Protein AF-A0A4U5K1T0-F1 (afdb_monomer)

Secondary structure (DSSP, 8-state):
-HHHHHHHHHHHHHHHHHHTT-PPPHHHHHHHHHHHHHHHHHHHHHHHHHHHHTT--HHHHHHHHHHHHHHHHHHHHHHHHHHHHHHHHS-GGGGSSHHHHHHHHHHHHHHHHHHHHHHHHHTT--HHHHHHHHHHHHHHHHHHHHHHS--SSHHHHHHHHHHHHHHHHHHHHHHHHHHHHHHHHHHHHHHHHS--

Solvent-accessible surface area (backbone atoms only — not comparable to f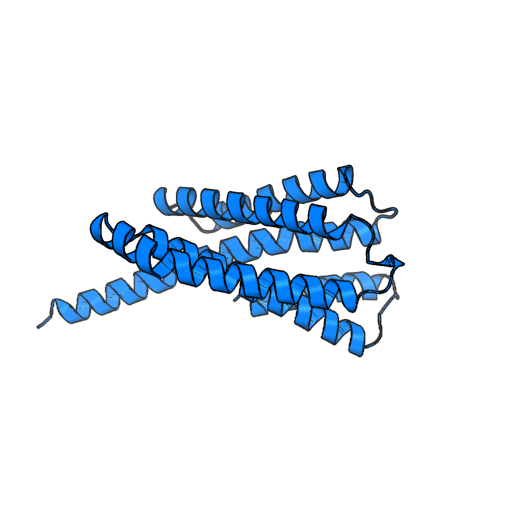ull-atom values): 10562 Å² total; per-residue (Å²): 102,38,52,59,47,16,52,50,55,40,53,54,48,50,50,56,29,49,79,67,74,58,71,74,59,70,70,57,52,52,51,52,35,51,49,43,18,52,50,38,36,52,53,42,48,51,53,49,52,54,62,60,64,74,72,56,56,76,73,48,49,55,53,44,48,69,56,40,51,58,51,51,51,52,51,52,51,52,50,53,51,54,50,52,54,51,57,75,71,42,57,78,84,74,65,51,82,58,63,62,55,52,51,49,52,51,51,51,51,53,51,52,48,51,55,50,51,53,54,37,58,75,64,68,53,56,72,68,58,34,33,48,50,16,34,53,50,15,48,54,51,41,51,51,45,45,70,77,55,68,64,86,56,69,64,66,44,48,54,47,46,51,55,39,22,51,49,43,18,44,40,33,44,48,50,54,51,51,54,56,52,51,52,54,52,50,52,54,54,51,60,62,61,75,76,114

Structure (mmCIF, N/CA/C/O backbone):
data_AF-A0A4U5K1T0-F1
#
_entry.id   AF-A0A4U5K1T0-F1
#
loop_
_atom_site.group_PDB
_atom_site.id
_atom_site.type_symbol
_atom_site.label_atom_id
_atom_site.label_alt_id
_atom_site.label_comp_id
_atom_site.label_asym_id
_atom_site.label_entity_id
_atom_site.label_seq_id
_atom_site.pdbx_PDB_ins_code
_atom_site.Cartn_x
_atom_site.Cartn_y
_atom_site.Cartn_z
_atom_site.occupancy
_atom_site.B_iso_or_equiv
_atom_site.auth_seq_id
_atom_site.auth_comp_id
_atom_site.auth_asym_id
_atom_site.auth_atom_id
_atom_site.pdbx_PDB_model_num
ATOM 1 N N . MET A 1 1 ? 0.229 -11.372 6.543 1.00 59.09 1 MET A N 1
ATOM 2 C CA . MET A 1 1 ? -0.736 -11.319 5.420 1.00 59.09 1 MET A CA 1
ATOM 3 C C . MET A 1 1 ? -0.256 -10.409 4.287 1.00 59.09 1 MET A C 1
ATOM 5 O O . MET A 1 1 ? -0.173 -10.905 3.176 1.00 59.09 1 MET A O 1
ATOM 9 N N . GLY A 1 2 ? 0.173 -9.159 4.536 1.00 58.81 2 GLY A N 1
ATOM 10 C CA . GLY A 1 2 ? 0.798 -8.320 3.487 1.00 58.81 2 GLY A CA 1
ATOM 11 C C . GLY A 1 2 ? 2.049 -8.941 2.836 1.00 58.81 2 GLY A C 1
ATOM 12 O O . GLY A 1 2 ? 2.232 -8.830 1.632 1.00 58.81 2 GLY A O 1
ATOM 13 N N . VAL A 1 3 ? 2.839 -9.699 3.611 1.00 64.62 3 VAL A N 1
ATOM 14 C CA . VAL A 1 3 ? 3.997 -10.464 3.104 1.00 64.62 3 VAL A CA 1
ATOM 15 C C . VAL A 1 3 ? 3.592 -11.528 2.079 1.00 64.62 3 VAL A C 1
ATOM 17 O O . VAL A 1 3 ? 4.193 -11.611 1.016 1.00 64.62 3 VAL A O 1
ATOM 20 N N . LEU A 1 4 ? 2.541 -12.306 2.366 1.00 67.88 4 LEU A N 1
ATOM 21 C CA . LEU A 1 4 ? 2.032 -13.334 1.449 1.00 67.88 4 LEU A CA 1
ATOM 22 C C . LEU A 1 4 ? 1.528 -12.721 0.144 1.00 67.88 4 LEU A C 1
ATOM 24 O O . LEU A 1 4 ? 1.703 -13.316 -0.912 1.00 67.88 4 LEU A O 1
ATOM 28 N N . LEU A 1 5 ? 0.937 -11.527 0.215 1.00 65.31 5 LEU A N 1
ATOM 29 C CA . LEU A 1 5 ? 0.473 -10.820 -0.968 1.00 65.31 5 LEU A CA 1
ATOM 30 C C . LEU A 1 5 ? 1.638 -10.390 -1.866 1.00 65.31 5 LEU A C 1
ATOM 32 O O . LEU A 1 5 ? 1.603 -10.646 -3.065 1.00 65.31 5 LEU A O 1
ATOM 36 N N . GLY A 1 6 ? 2.682 -9.794 -1.282 1.00 61.53 6 GLY A N 1
ATOM 37 C CA . GLY A 1 6 ? 3.877 -9.398 -2.029 1.00 61.53 6 GLY A CA 1
ATOM 38 C C . GLY A 1 6 ? 4.582 -10.590 -2.681 1.00 61.53 6 GLY A C 1
ATOM 39 O O . GLY A 1 6 ? 4.952 -10.512 -3.848 1.00 61.53 6 GLY A O 1
ATOM 40 N N . VAL A 1 7 ? 4.680 -11.721 -1.972 1.00 69.25 7 VAL A N 1
ATOM 41 C CA . VAL A 1 7 ? 5.224 -12.975 -2.524 1.00 69.25 7 VAL A CA 1
ATOM 42 C C . VAL A 1 7 ? 4.332 -13.532 -3.640 1.00 69.25 7 VAL A C 1
ATOM 44 O O . VAL A 1 7 ? 4.841 -13.958 -4.671 1.00 69.25 7 VAL A O 1
ATOM 47 N N . ALA A 1 8 ? 3.006 -13.504 -3.484 1.00 72.06 8 ALA A N 1
ATOM 48 C CA . ALA A 1 8 ? 2.080 -13.990 -4.507 1.00 72.06 8 ALA A CA 1
ATOM 49 C C . ALA A 1 8 ? 2.133 -13.152 -5.797 1.00 72.06 8 ALA A C 1
ATOM 51 O O . ALA A 1 8 ? 2.164 -13.717 -6.889 1.00 72.06 8 ALA A O 1
ATOM 52 N N . VAL A 1 9 ? 2.179 -11.819 -5.683 1.00 72.56 9 VAL A N 1
ATOM 53 C CA . VAL A 1 9 ? 2.323 -10.910 -6.835 1.00 72.56 9 VAL A CA 1
ATOM 54 C C . VAL A 1 9 ? 3.641 -11.176 -7.562 1.00 72.56 9 VAL A C 1
ATOM 56 O O . VAL A 1 9 ? 3.656 -11.253 -8.789 1.00 72.56 9 VAL A O 1
ATOM 59 N N . GLU A 1 10 ? 4.736 -11.358 -6.822 1.00 73.31 10 GLU A N 1
ATOM 60 C CA . GLU A 1 10 ? 6.033 -11.681 -7.413 1.00 73.31 10 GLU A CA 1
ATOM 61 C C . GLU A 1 10 ? 6.002 -13.008 -8.176 1.00 73.31 10 GLU A C 1
ATOM 63 O O . GLU A 1 10 ? 6.402 -13.059 -9.336 1.00 73.31 10 GLU A O 1
ATOM 68 N N . LEU A 1 11 ? 5.479 -14.074 -7.563 1.00 75.81 11 LEU A N 1
ATOM 69 C CA . LEU A 1 11 ? 5.396 -15.388 -8.203 1.00 75.81 11 LEU A CA 1
ATOM 70 C C . LEU A 1 11 ? 4.584 -15.343 -9.504 1.00 75.81 11 LEU A C 1
ATOM 72 O O . LEU A 1 11 ? 4.977 -15.965 -10.488 1.00 75.81 11 LEU A O 1
ATOM 76 N N . LEU A 1 12 ? 3.491 -14.576 -9.541 1.00 75.19 12 LEU A N 1
ATOM 77 C CA . LEU A 1 12 ? 2.690 -14.387 -10.755 1.00 75.19 12 LEU A CA 1
ATOM 78 C C . LEU A 1 12 ? 3.456 -13.627 -11.846 1.00 75.19 12 LEU A C 1
ATOM 80 O O . LEU A 1 12 ? 3.365 -13.982 -13.021 1.00 75.19 12 LEU A O 1
ATOM 84 N N . VAL A 1 13 ? 4.233 -12.611 -11.466 1.00 74.62 13 VAL A N 1
ATOM 85 C CA . VAL A 1 13 ? 5.089 -11.858 -12.392 1.00 74.62 13 VAL A CA 1
ATOM 86 C C . VAL A 1 13 ? 6.190 -12.749 -12.970 1.00 74.62 13 VAL A C 1
ATOM 88 O O . VAL A 1 13 ? 6.383 -12.770 -14.186 1.00 74.62 13 VAL A O 1
ATOM 91 N N . LEU A 1 14 ? 6.869 -13.533 -12.132 1.00 74.25 14 LEU A N 1
ATOM 92 C CA . LEU A 1 14 ? 7.912 -14.465 -12.567 1.00 74.25 14 LEU A CA 1
ATOM 93 C C . LEU A 1 14 ? 7.358 -15.577 -13.454 1.00 74.25 14 LEU A C 1
ATOM 95 O O . LEU A 1 14 ? 7.997 -15.936 -14.438 1.00 74.25 14 LEU A O 1
ATOM 99 N N . LEU A 1 15 ? 6.160 -16.083 -13.155 1.00 79.00 15 LEU A N 1
ATOM 100 C CA . LEU A 1 15 ? 5.471 -17.049 -14.007 1.00 79.00 15 LEU A CA 1
ATOM 101 C C . LEU A 1 15 ? 5.188 -16.448 -15.393 1.00 79.00 15 LEU A C 1
ATOM 103 O O . LEU A 1 15 ? 5.487 -17.073 -16.408 1.00 79.00 15 LEU A O 1
ATOM 107 N N . ALA A 1 16 ? 4.666 -15.218 -15.449 1.00 72.88 16 ALA A N 1
ATOM 108 C CA . ALA A 1 16 ? 4.384 -14.527 -16.707 1.00 72.88 16 ALA A CA 1
ATOM 109 C C . ALA A 1 16 ? 5.653 -14.277 -17.542 1.00 72.88 16 ALA A C 1
ATOM 111 O O . ALA A 1 16 ? 5.640 -14.465 -18.759 1.00 72.88 16 ALA A O 1
ATOM 112 N N . LEU A 1 17 ? 6.759 -13.897 -16.895 1.00 74.44 17 LEU A N 1
ATOM 113 C CA . LEU A 1 17 ? 8.059 -13.694 -17.545 1.00 74.44 17 LEU A CA 1
ATOM 114 C C . LEU A 1 17 ? 8.723 -15.015 -17.961 1.00 74.44 17 LEU A C 1
ATOM 116 O O . LEU A 1 17 ? 9.329 -15.089 -19.031 1.00 74.44 17 LEU A O 1
ATOM 120 N N . GLY A 1 18 ? 8.570 -16.064 -17.151 1.00 75.06 18 GLY A N 1
ATOM 121 C CA . GLY A 1 18 ? 9.050 -17.415 -17.429 1.00 75.06 18 GLY A CA 1
ATOM 122 C C . GLY A 1 18 ? 8.359 -18.039 -18.638 1.00 75.06 18 GLY A C 1
ATOM 123 O O . GLY A 1 18 ? 9.035 -18.557 -19.521 1.00 75.06 18 GLY A O 1
ATOM 124 N N . MET A 1 19 ? 7.033 -17.891 -18.750 1.00 75.12 19 MET A N 1
ATOM 125 C CA . MET A 1 19 ? 6.281 -18.302 -19.945 1.00 75.12 19 MET A CA 1
ATOM 126 C C . MET A 1 19 ? 6.715 -17.546 -21.211 1.00 75.12 19 MET A C 1
ATOM 128 O O . MET A 1 19 ? 6.574 -18.066 -22.313 1.00 75.12 19 MET A O 1
ATOM 132 N N . ALA A 1 20 ? 7.264 -16.338 -21.063 1.00 73.69 20 ALA A N 1
ATOM 133 C CA . ALA A 1 20 ? 7.790 -15.531 -22.162 1.00 73.69 20 ALA A CA 1
ATOM 134 C C . ALA A 1 20 ? 9.290 -15.764 -22.446 1.00 73.69 20 ALA A C 1
ATOM 136 O O . ALA A 1 20 ? 9.847 -15.096 -23.316 1.00 73.69 20 ALA A O 1
ATOM 137 N N . GLY A 1 21 ? 9.961 -16.661 -21.709 1.00 72.75 21 GLY A N 1
ATOM 138 C CA . GLY A 1 21 ? 11.396 -16.941 -21.857 1.00 72.75 21 GLY A CA 1
ATOM 139 C C . GLY A 1 21 ? 12.322 -15.790 -21.439 1.00 72.75 21 GLY A C 1
ATOM 140 O O . GLY A 1 21 ? 13.486 -15.769 -21.827 1.00 72.75 21 GLY A O 1
ATOM 141 N N . LYS A 1 22 ? 11.823 -14.815 -20.668 1.00 72.62 22 LYS A N 1
ATOM 142 C CA . LYS A 1 22 ? 12.532 -13.574 -20.303 1.00 72.62 22 LYS A CA 1
ATOM 143 C C . LYS A 1 22 ? 12.770 -13.486 -18.798 1.00 72.62 22 LYS A C 1
ATOM 145 O O . LYS A 1 22 ? 12.335 -12.536 -18.150 1.00 72.62 22 LYS A O 1
ATOM 150 N N . LEU A 1 23 ? 13.424 -14.496 -18.229 1.00 72.12 23 LEU A N 1
ATOM 151 C CA . LEU A 1 23 ? 13.727 -14.512 -16.798 1.00 72.12 23 LEU A CA 1
ATOM 152 C C . LEU A 1 23 ? 14.856 -13.518 -16.475 1.00 72.12 23 LEU A C 1
ATOM 154 O O . LEU A 1 23 ? 15.946 -13.637 -17.039 1.00 72.12 23 LEU A O 1
ATOM 158 N N . PRO A 1 24 ? 14.619 -12.543 -15.582 1.00 73.50 24 PRO A N 1
ATOM 159 C CA . PRO A 1 24 ? 15.662 -11.639 -15.127 1.00 73.50 24 PRO A CA 1
ATOM 160 C C . PRO A 1 24 ? 16.647 -12.354 -14.179 1.00 73.50 24 PRO A C 1
ATOM 162 O O . PRO A 1 24 ? 16.339 -13.422 -13.642 1.00 73.50 24 PRO A O 1
ATOM 165 N N . PRO A 1 25 ? 17.841 -11.781 -13.952 1.00 82.75 25 PRO A N 1
ATOM 166 C CA . PRO A 1 25 ? 18.815 -12.349 -13.029 1.00 82.75 25 PRO A CA 1
ATOM 167 C C . PRO A 1 25 ? 18.281 -12.406 -11.589 1.00 82.75 25 PRO A C 1
ATOM 169 O O . PRO A 1 25 ? 17.511 -11.548 -11.156 1.00 82.75 25 PRO A O 1
ATOM 172 N N . LEU A 1 26 ? 18.741 -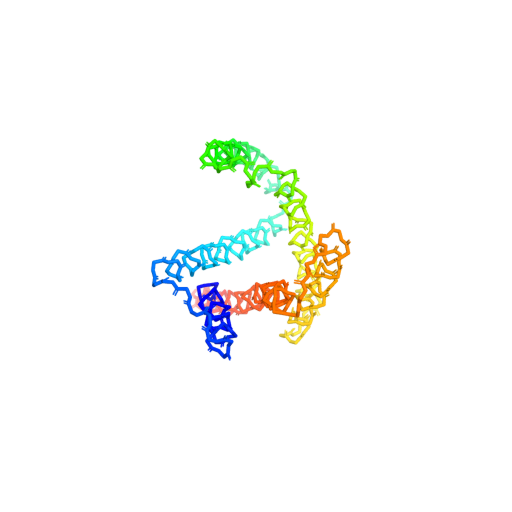13.401 -10.821 1.00 73.81 26 LEU A N 1
ATOM 173 C CA . LEU A 1 26 ? 18.250 -13.704 -9.468 1.00 73.81 26 LEU A CA 1
ATOM 174 C C . LEU A 1 26 ? 18.288 -12.499 -8.512 1.00 73.81 26 LEU A C 1
ATOM 176 O O . LEU A 1 26 ? 17.393 -12.337 -7.687 1.00 73.81 26 LEU A O 1
ATOM 180 N N . LEU A 1 27 ? 19.300 -11.637 -8.636 1.00 70.44 27 LEU A N 1
ATOM 181 C CA . LEU A 1 27 ? 19.424 -10.437 -7.806 1.00 70.44 27 LEU A CA 1
ATOM 182 C C . LEU A 1 27 ? 18.274 -9.447 -8.039 1.00 70.44 27 LEU A C 1
ATOM 184 O O . LEU A 1 27 ? 17.771 -8.850 -7.092 1.00 70.44 27 LEU A O 1
ATOM 188 N N . THR A 1 28 ? 17.847 -9.292 -9.293 1.00 73.44 28 THR A N 1
ATOM 189 C CA . THR A 1 28 ? 16.742 -8.407 -9.680 1.00 73.44 28 THR A CA 1
ATOM 190 C C . THR A 1 28 ? 15.414 -8.960 -9.181 1.00 73.44 28 THR A C 1
ATOM 192 O O . THR A 1 28 ? 14.607 -8.210 -8.651 1.00 73.44 28 THR A O 1
ATOM 195 N N . ILE A 1 29 ? 15.239 -10.284 -9.245 1.00 73.44 29 ILE A N 1
ATOM 196 C CA . ILE A 1 29 ? 14.076 -10.973 -8.671 1.00 73.44 29 ILE A CA 1
ATOM 197 C C . ILE A 1 29 ? 13.991 -10.705 -7.166 1.00 73.44 29 ILE A C 1
ATOM 199 O O . ILE A 1 29 ? 12.953 -10.290 -6.657 1.00 73.44 29 ILE A O 1
ATOM 203 N N . LEU A 1 30 ? 15.092 -10.901 -6.435 1.00 71.81 30 LEU A N 1
ATOM 204 C CA . LEU A 1 30 ? 15.127 -10.675 -4.988 1.00 71.81 30 LEU A CA 1
ATOM 205 C C . LEU A 1 30 ? 14.836 -9.214 -4.626 1.00 71.81 30 LEU A C 1
ATOM 207 O O . LEU A 1 30 ? 14.084 -8.964 -3.683 1.00 71.81 30 LEU A O 1
ATOM 211 N N . ALA A 1 31 ? 15.398 -8.264 -5.377 1.00 71.75 31 ALA A N 1
ATOM 212 C CA . ALA A 1 31 ? 15.163 -6.839 -5.172 1.00 71.75 31 ALA A CA 1
ATOM 213 C C . ALA A 1 31 ? 13.693 -6.456 -5.417 1.00 71.75 31 ALA A C 1
ATOM 215 O O . ALA A 1 31 ? 13.079 -5.826 -4.553 1.00 71.75 31 ALA A O 1
ATOM 216 N N . ASP A 1 32 ? 13.104 -6.905 -6.529 1.00 71.81 32 ASP A N 1
ATOM 217 C CA . ASP A 1 32 ? 11.700 -6.650 -6.873 1.00 71.81 32 ASP A CA 1
ATOM 218 C C . ASP A 1 32 ? 10.748 -7.289 -5.856 1.00 71.81 32 ASP A C 1
ATOM 220 O O . ASP A 1 32 ? 9.800 -6.647 -5.392 1.00 71.81 32 ASP A O 1
ATOM 224 N N . THR A 1 33 ? 11.039 -8.522 -5.431 1.00 71.88 33 THR A N 1
ATOM 225 C CA . THR A 1 33 ? 10.277 -9.216 -4.385 1.00 71.88 33 THR A CA 1
ATOM 226 C C . THR A 1 33 ? 10.314 -8.428 -3.081 1.00 71.88 33 THR A C 1
ATOM 228 O O . THR A 1 33 ? 9.274 -8.169 -2.473 1.00 71.88 33 THR A O 1
ATOM 231 N N . ALA A 1 34 ? 11.514 -8.040 -2.637 1.00 70.88 34 ALA A N 1
ATOM 232 C CA . ALA A 1 34 ? 11.705 -7.315 -1.389 1.00 70.88 34 ALA A CA 1
ATOM 233 C C . ALA A 1 34 ? 10.979 -5.968 -1.428 1.00 70.88 34 ALA A C 1
ATOM 235 O O . ALA A 1 34 ? 10.296 -5.609 -0.464 1.00 70.88 34 ALA A O 1
ATOM 236 N N . GLN A 1 35 ? 11.052 -5.260 -2.557 1.00 74.06 35 GLN A N 1
ATOM 237 C CA . GLN A 1 35 ? 10.338 -4.008 -2.765 1.00 74.06 35 GLN A CA 1
ATOM 238 C C . GLN A 1 35 ? 8.818 -4.211 -2.710 1.00 74.06 35 GLN A C 1
ATOM 240 O O . GLN A 1 35 ? 8.143 -3.509 -1.956 1.00 74.06 35 GLN A O 1
ATOM 245 N N . LYS A 1 36 ? 8.260 -5.179 -3.449 1.00 69.56 36 LYS A N 1
ATOM 246 C CA . LYS A 1 36 ? 6.806 -5.433 -3.494 1.00 69.56 36 LYS A CA 1
ATOM 247 C C . LYS A 1 36 ? 6.256 -5.892 -2.150 1.00 69.56 36 LYS A C 1
ATOM 249 O O . LYS A 1 36 ? 5.191 -5.435 -1.727 1.00 69.56 36 LYS A O 1
ATOM 254 N N . VAL A 1 37 ? 6.985 -6.760 -1.451 1.00 73.00 37 VAL A N 1
ATOM 255 C CA . VAL A 1 37 ? 6.635 -7.218 -0.101 1.00 73.00 37 VAL A CA 1
ATOM 256 C C . VAL A 1 37 ? 6.649 -6.055 0.882 1.00 73.00 37 VAL A C 1
ATOM 258 O O . VAL A 1 37 ? 5.667 -5.868 1.597 1.00 73.00 37 VAL A O 1
ATOM 261 N N . THR A 1 38 ? 7.717 -5.255 0.892 1.00 76.19 38 THR A N 1
ATOM 262 C CA . THR A 1 38 ? 7.852 -4.103 1.798 1.00 76.19 38 THR A CA 1
ATOM 263 C C . THR A 1 38 ? 6.781 -3.052 1.523 1.00 76.19 38 THR A C 1
ATOM 265 O O . THR A 1 38 ? 6.176 -2.515 2.446 1.00 76.19 38 THR A O 1
ATOM 268 N N . TRP A 1 39 ? 6.482 -2.793 0.252 1.00 77.69 39 TRP A N 1
ATOM 269 C CA . TRP A 1 39 ? 5.420 -1.873 -0.138 1.00 77.69 39 TRP A CA 1
ATOM 270 C C . TRP A 1 39 ? 4.047 -2.345 0.358 1.00 77.69 39 TRP A C 1
ATOM 272 O O . TRP A 1 39 ? 3.334 -1.601 1.035 1.00 77.69 39 TRP A O 1
ATOM 282 N N . SER A 1 40 ? 3.708 -3.611 0.098 1.00 73.69 40 SER A N 1
ATOM 283 C CA . SER A 1 40 ? 2.424 -4.197 0.500 1.00 73.69 40 SER A CA 1
ATOM 284 C C . SER A 1 40 ? 2.232 -4.183 2.012 1.00 73.69 40 SER A C 1
ATOM 286 O O . SER A 1 40 ? 1.151 -3.868 2.512 1.00 73.69 40 SER A O 1
ATOM 288 N N . THR A 1 41 ? 3.277 -4.515 2.771 1.00 73.31 41 THR A N 1
ATOM 289 C CA . THR A 1 41 ? 3.202 -4.531 4.233 1.00 73.31 41 THR A CA 1
ATOM 290 C C . THR A 1 41 ? 3.022 -3.133 4.804 1.00 73.31 41 THR A C 1
ATOM 292 O O . THR A 1 41 ? 2.144 -2.955 5.648 1.00 73.31 41 THR A O 1
ATOM 295 N N . LEU A 1 42 ? 3.783 -2.145 4.324 1.00 77.62 42 LEU A N 1
ATOM 296 C CA . LEU A 1 42 ? 3.685 -0.762 4.788 1.00 77.62 42 LEU A CA 1
ATOM 297 C C . LEU A 1 42 ? 2.310 -0.156 4.498 1.00 77.62 42 LEU A C 1
ATOM 299 O O . LEU A 1 42 ? 1.694 0.410 5.401 1.00 77.62 42 LEU A O 1
ATOM 303 N N . VAL A 1 43 ? 1.789 -0.319 3.278 1.00 77.69 43 VAL A N 1
ATOM 304 C CA . VAL A 1 43 ? 0.486 0.241 2.888 1.00 77.69 43 VAL A CA 1
ATOM 305 C C . VAL A 1 43 ? -0.648 -0.382 3.699 1.00 77.69 43 VAL A C 1
ATOM 307 O O . VAL A 1 43 ? -1.464 0.340 4.279 1.00 77.69 43 VAL A O 1
ATOM 310 N N . CYS A 1 44 ? -0.700 -1.716 3.795 1.00 79.25 44 CYS A N 1
ATOM 311 C CA . CYS A 1 44 ? -1.768 -2.355 4.556 1.00 79.25 44 CYS A CA 1
ATOM 312 C C . CYS A 1 44 ? -1.645 -2.056 6.071 1.00 79.25 44 CYS A C 1
ATOM 314 O O . CYS A 1 44 ? -2.667 -1.924 6.744 1.00 79.25 44 CYS A O 1
ATOM 316 N N . ALA A 1 45 ? -0.428 -1.909 6.617 1.00 76.81 45 ALA A N 1
ATOM 317 C CA . ALA A 1 45 ? -0.219 -1.519 8.016 1.00 76.81 45 ALA A CA 1
ATOM 318 C C . ALA A 1 45 ? -0.669 -0.076 8.291 1.00 76.81 45 ALA A C 1
ATOM 320 O O . ALA A 1 45 ? -1.365 0.168 9.276 1.00 76.81 45 ALA A O 1
ATOM 321 N N . ALA A 1 46 ? -0.336 0.865 7.404 1.00 77.25 46 ALA A N 1
ATOM 322 C CA . ALA A 1 46 ? -0.778 2.253 7.505 1.00 77.25 46 ALA A CA 1
ATOM 323 C C . ALA A 1 46 ? -2.311 2.362 7.460 1.00 77.25 46 ALA A C 1
ATOM 325 O O . ALA A 1 46 ? -2.906 3.047 8.292 1.00 77.25 46 ALA A O 1
ATOM 326 N N . LEU A 1 47 ? -2.968 1.631 6.550 1.00 74.38 47 LEU A N 1
ATOM 327 C CA . LEU A 1 47 ? -4.432 1.571 6.484 1.00 74.38 47 LEU A CA 1
ATOM 328 C C . LEU A 1 47 ? -5.053 0.963 7.746 1.00 74.38 47 LEU A C 1
ATOM 330 O O . LEU A 1 47 ? -6.067 1.467 8.228 1.00 74.38 47 LEU A O 1
ATOM 334 N N . ALA A 1 48 ? -4.454 -0.094 8.297 1.00 74.81 48 ALA A N 1
ATOM 335 C CA . ALA A 1 48 ? -4.922 -0.702 9.539 1.00 74.81 48 ALA A CA 1
ATOM 336 C C . ALA A 1 48 ? -4.818 0.278 10.718 1.00 74.81 48 ALA A C 1
ATOM 338 O O . ALA A 1 48 ? -5.787 0.453 11.456 1.00 74.81 48 ALA A O 1
ATOM 339 N N . ALA A 1 49 ? -3.677 0.959 10.857 1.00 73.38 49 ALA A N 1
ATOM 340 C CA . ALA A 1 49 ? -3.454 1.961 11.896 1.00 73.38 49 ALA A CA 1
ATOM 341 C C . ALA A 1 49 ? -4.409 3.159 11.759 1.00 73.38 49 ALA A C 1
ATOM 343 O O . ALA A 1 49 ? -4.978 3.623 12.745 1.00 73.38 49 ALA A O 1
ATOM 344 N N . ALA A 1 50 ? -4.664 3.631 10.537 1.00 71.62 50 ALA A N 1
ATOM 345 C CA . ALA A 1 50 ? -5.609 4.721 10.305 1.00 71.62 50 ALA A CA 1
ATOM 346 C C . ALA A 1 50 ? -7.035 4.366 10.770 1.00 71.62 50 ALA A C 1
ATOM 348 O O . ALA A 1 50 ? -7.741 5.210 11.316 1.00 71.62 50 ALA A O 1
ATOM 349 N N . GLN A 1 51 ? -7.468 3.112 10.609 1.00 68.00 51 GLN A N 1
ATOM 350 C CA . GLN A 1 51 ? -8.812 2.686 11.015 1.00 68.00 51 GLN A CA 1
ATOM 351 C C . GLN A 1 51 ? -9.002 2.584 12.533 1.00 68.00 51 GLN A C 1
ATOM 353 O O . GLN A 1 51 ? -10.131 2.736 13.008 1.00 68.00 51 GLN A O 1
ATOM 358 N N . THR A 1 52 ? -7.939 2.335 13.300 1.00 67.94 52 THR A N 1
ATOM 359 C CA . THR A 1 52 ? -8.016 2.302 14.769 1.00 67.94 52 THR A CA 1
ATOM 360 C C . T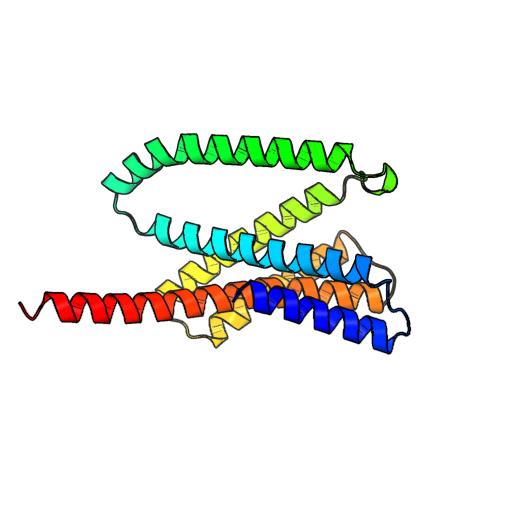HR A 1 52 ? -8.081 3.713 15.353 1.00 67.94 52 THR A C 1
ATOM 362 O O . THR A 1 52 ? -8.854 3.949 16.281 1.00 67.94 52 THR A O 1
ATOM 365 N N . LEU A 1 53 ? -7.369 4.671 14.748 1.00 65.75 53 LEU A N 1
ATOM 366 C CA . LEU A 1 53 ? -7.366 6.088 15.136 1.00 65.75 53 LEU A CA 1
ATOM 367 C C . LEU A 1 53 ? -8.732 6.777 14.977 1.00 65.75 53 LEU A C 1
ATOM 369 O O . LEU A 1 53 ? -9.048 7.687 15.731 1.00 65.75 53 LEU A O 1
ATOM 373 N N . VAL A 1 54 ? -9.586 6.345 14.046 1.00 62.53 54 VAL A N 1
ATOM 374 C CA . VAL A 1 54 ? -10.909 6.972 13.817 1.00 62.53 54 VAL A CA 1
ATOM 375 C C . VAL A 1 54 ? -11.955 6.560 14.874 1.00 62.53 54 VAL A C 1
ATOM 377 O O . VAL A 1 54 ? -13.067 7.083 14.888 1.00 62.53 54 VAL A O 1
ATOM 380 N N . ARG A 1 55 ? -11.632 5.630 15.785 1.00 60.00 55 ARG A N 1
ATOM 381 C CA . ARG A 1 55 ? -12.574 5.120 16.803 1.00 60.00 55 ARG A CA 1
ATOM 382 C C . ARG A 1 55 ? -12.554 5.875 18.142 1.00 60.00 55 ARG A C 1
ATOM 384 O O . ARG A 1 55 ? -13.339 5.524 19.019 1.00 60.00 55 ARG A O 1
ATOM 391 N N . VAL A 1 56 ? -11.698 6.884 18.327 1.00 58.66 56 VAL A N 1
ATOM 392 C CA . VAL A 1 56 ? -11.590 7.632 19.599 1.00 58.66 56 VAL A CA 1
ATOM 393 C C . VAL A 1 56 ? -12.615 8.773 19.690 1.00 58.66 56 VAL A C 1
ATOM 395 O O . VAL A 1 56 ? -12.818 9.513 18.732 1.00 58.66 56 VAL A O 1
ATOM 398 N N . GLN A 1 57 ? -13.263 8.914 20.853 1.00 58.44 57 GLN A N 1
ATOM 399 C CA . GLN A 1 57 ? -14.270 9.950 21.146 1.00 58.44 57 GLN A CA 1
ATOM 400 C C . GLN A 1 57 ? -13.666 11.371 21.222 1.00 58.44 57 GLN A C 1
ATOM 402 O O . GLN A 1 57 ? -12.450 11.541 21.221 1.00 58.44 57 GLN A O 1
ATOM 407 N N . ALA A 1 58 ? -14.513 12.404 21.324 1.00 54.53 58 ALA A N 1
ATOM 408 C CA . ALA A 1 58 ? -14.164 13.829 21.191 1.00 54.53 58 ALA A CA 1
ATOM 409 C C . ALA A 1 58 ? -12.983 14.333 22.059 1.00 54.53 58 ALA A C 1
ATOM 411 O O . ALA A 1 58 ? -12.170 15.113 21.568 1.00 54.53 58 ALA A O 1
ATOM 412 N N . LEU A 1 59 ? -12.819 13.860 23.303 1.00 54.59 59 LEU A N 1
ATOM 413 C CA . LEU A 1 59 ? -11.647 14.204 24.133 1.00 54.59 59 LEU A CA 1
ATOM 414 C C . LEU A 1 59 ? -10.354 13.541 23.612 1.00 54.59 59 LEU A C 1
ATOM 416 O O . LEU A 1 59 ? -9.270 14.120 23.658 1.00 54.59 59 LEU A O 1
ATOM 420 N N . GLY A 1 60 ? -10.488 12.341 23.044 1.00 59.72 60 GLY A N 1
ATOM 421 C CA . GLY A 1 60 ? -9.427 11.629 22.338 1.00 59.72 60 GLY A CA 1
ATOM 422 C C . GLY A 1 60 ? -9.064 12.269 20.998 1.00 59.72 60 GLY A C 1
ATOM 423 O O . GLY A 1 60 ? -7.910 12.182 20.606 1.00 59.72 60 GLY A O 1
ATOM 424 N N . MET A 1 61 ? -9.984 12.970 20.325 1.00 58.22 61 MET A N 1
ATOM 425 C CA . MET A 1 61 ? -9.688 13.728 19.097 1.00 58.22 61 MET A CA 1
ATOM 426 C C . MET A 1 61 ? -8.779 14.937 19.369 1.00 58.22 61 MET A C 1
ATOM 428 O O . MET A 1 61 ? -7.873 15.201 18.584 1.00 58.22 61 MET A O 1
ATOM 432 N N . ALA A 1 62 ? -8.963 15.636 20.497 1.00 65.12 62 ALA A N 1
ATOM 433 C CA . ALA A 1 62 ? -8.094 16.747 20.899 1.00 65.12 62 ALA A CA 1
ATOM 434 C C . ALA A 1 62 ? -6.685 16.265 21.297 1.00 65.12 62 ALA A C 1
ATOM 436 O O . ALA A 1 62 ? -5.687 16.815 20.830 1.00 65.12 62 ALA A O 1
ATOM 437 N N . ALA A 1 63 ? -6.589 15.187 22.085 1.00 67.69 63 ALA A N 1
ATOM 438 C CA . ALA A 1 63 ? -5.308 14.555 22.419 1.00 67.69 63 ALA A CA 1
ATOM 439 C C . ALA A 1 63 ? -4.618 13.942 21.183 1.00 67.69 63 ALA A C 1
ATOM 441 O O . ALA A 1 63 ? -3.403 14.063 21.022 1.00 67.69 63 ALA A O 1
ATOM 442 N N . ALA A 1 64 ? -5.390 13.347 20.266 1.00 66.31 64 ALA A N 1
ATOM 443 C CA . ALA A 1 64 ? -4.896 12.861 18.981 1.00 66.31 64 ALA A CA 1
ATOM 444 C C . ALA A 1 64 ? -4.443 14.004 18.067 1.00 66.31 64 ALA A C 1
ATOM 446 O O . ALA A 1 64 ? -3.507 13.813 17.306 1.00 66.31 64 ALA A O 1
ATOM 447 N N . GLY A 1 65 ? -5.041 15.194 18.150 1.00 69.31 65 GLY A N 1
ATOM 448 C CA . GLY A 1 65 ? -4.540 16.388 17.469 1.00 69.31 65 GLY A CA 1
ATOM 449 C C . GLY A 1 65 ? -3.204 16.861 18.048 1.00 69.31 65 GLY A C 1
ATOM 450 O O . GLY A 1 65 ? -2.257 17.090 17.298 1.00 69.31 65 GLY A O 1
ATOM 451 N N . LEU A 1 66 ? -3.101 16.932 19.380 1.00 78.69 66 LEU A N 1
ATOM 452 C CA . LEU A 1 66 ? -1.903 17.405 20.082 1.00 78.69 66 LEU A CA 1
ATOM 453 C C . LEU A 1 66 ? -0.686 16.489 19.867 1.00 78.69 66 LEU A C 1
ATOM 455 O O . LEU A 1 66 ? 0.420 16.979 19.659 1.00 78.69 66 LEU A O 1
ATOM 459 N N . LEU A 1 67 ? -0.888 15.168 19.884 1.00 74.38 67 LEU A N 1
ATOM 460 C CA . LEU A 1 67 ? 0.173 14.180 19.646 1.00 74.38 67 LEU A CA 1
ATOM 461 C C . LEU A 1 67 ? 0.314 13.808 18.165 1.00 74.38 67 LEU A C 1
ATOM 463 O O . LEU A 1 67 ? 1.410 13.523 17.689 1.00 74.38 67 LEU A O 1
ATOM 467 N N . GLY A 1 68 ? -0.777 13.832 17.407 1.00 69.31 68 GLY A N 1
ATOM 468 C CA . GLY A 1 68 ? -0.786 13.472 15.993 1.00 69.31 68 GLY A CA 1
ATOM 469 C C . GLY A 1 68 ? -0.136 14.526 15.111 1.00 69.31 68 GLY A C 1
ATOM 470 O O . GLY A 1 68 ? 0.560 14.155 14.174 1.00 69.31 68 GLY A O 1
ATOM 471 N N . ALA A 1 69 ? -0.277 15.818 15.422 1.00 71.94 69 ALA A N 1
ATOM 472 C CA . ALA A 1 69 ? 0.390 16.887 14.679 1.00 71.94 69 ALA A CA 1
ATOM 473 C C . ALA A 1 69 ? 1.931 16.741 14.638 1.00 71.94 69 ALA A C 1
ATOM 475 O O . ALA A 1 69 ? 2.490 16.744 13.536 1.00 71.94 69 ALA A O 1
ATOM 476 N N . PRO A 1 70 ? 2.652 16.555 15.765 1.00 72.81 70 PRO A N 1
ATOM 477 C CA . PRO A 1 70 ? 4.102 16.361 15.730 1.00 72.81 70 PRO A CA 1
ATOM 478 C C . PRO A 1 70 ? 4.511 15.033 15.079 1.00 72.81 70 PRO A C 1
ATOM 480 O O . PRO A 1 70 ? 5.488 15.006 14.331 1.00 72.81 70 PRO A O 1
ATOM 483 N N . ILE A 1 71 ? 3.754 13.949 15.287 1.00 73.00 71 ILE A N 1
ATOM 484 C CA . ILE A 1 71 ? 4.003 12.661 14.616 1.00 73.00 71 ILE A CA 1
ATOM 485 C C . ILE A 1 71 ? 3.851 12.811 13.096 1.00 73.00 71 ILE A C 1
ATOM 487 O O . ILE A 1 71 ? 4.725 12.386 12.343 1.00 73.00 71 ILE A O 1
ATOM 491 N N . ALA A 1 72 ? 2.785 13.468 12.636 1.00 71.62 72 ALA A N 1
ATOM 492 C CA . ALA A 1 72 ? 2.545 13.735 11.223 1.00 71.62 72 ALA A CA 1
ATOM 493 C C . ALA A 1 72 ? 3.659 14.595 10.613 1.00 71.62 72 ALA A C 1
ATOM 495 O O . ALA A 1 72 ? 4.121 14.305 9.512 1.00 71.62 72 ALA A O 1
ATOM 496 N N . LEU A 1 73 ? 4.148 15.607 11.336 1.00 78.00 73 LEU A N 1
ATOM 497 C CA . LEU A 1 73 ? 5.257 16.443 10.878 1.00 78.00 73 LEU A CA 1
ATOM 498 C C . LEU A 1 73 ? 6.574 15.657 10.761 1.00 78.00 73 LEU A C 1
ATOM 500 O O . LEU A 1 73 ? 7.314 15.839 9.793 1.00 78.00 73 LEU A O 1
ATOM 504 N N . LEU A 1 74 ? 6.873 14.778 11.723 1.00 79.06 74 LEU A N 1
ATOM 505 C CA . LEU A 1 74 ? 8.055 13.912 11.678 1.00 79.06 74 LEU A CA 1
ATOM 506 C C . LEU A 1 74 ? 7.988 12.932 10.505 1.00 79.06 74 LEU A C 1
ATOM 508 O O . LEU A 1 74 ? 8.971 12.789 9.778 1.00 79.06 74 LEU A O 1
ATOM 512 N N . LEU A 1 75 ? 6.823 12.318 10.284 1.00 73.00 75 LEU A N 1
ATOM 513 C CA . LEU A 1 75 ? 6.578 11.445 9.137 1.00 73.00 75 LEU A CA 1
ATOM 514 C C . LEU A 1 75 ? 6.699 12.208 7.813 1.00 73.00 75 LEU A C 1
ATOM 516 O O . LEU A 1 75 ? 7.351 11.734 6.891 1.00 73.00 75 LEU A O 1
ATOM 520 N N . ALA A 1 76 ? 6.148 13.419 7.716 1.00 72.38 76 ALA A N 1
ATOM 521 C CA . ALA A 1 76 ? 6.268 14.236 6.510 1.00 72.38 76 ALA A CA 1
ATOM 522 C C . ALA A 1 76 ? 7.734 14.574 6.193 1.00 72.38 76 ALA A C 1
ATOM 524 O O . ALA A 1 76 ? 8.163 14.499 5.043 1.00 72.38 76 ALA A O 1
ATOM 525 N N . ARG A 1 77 ? 8.536 14.904 7.213 1.00 77.31 77 ARG A N 1
ATOM 526 C CA . ARG A 1 77 ? 9.968 15.198 7.045 1.00 77.31 77 ARG A CA 1
ATOM 527 C C . ARG A 1 77 ? 10.785 13.964 6.673 1.00 77.31 77 ARG A C 1
ATOM 529 O O . ARG A 1 77 ? 11.670 14.074 5.827 1.00 77.31 77 ARG A O 1
ATOM 536 N N . SER A 1 78 ? 10.512 12.810 7.281 1.00 75.12 78 SER A N 1
ATOM 537 C CA . SER A 1 78 ? 11.215 11.570 6.941 1.00 75.12 78 SER A CA 1
ATOM 538 C C . SER A 1 78 ? 10.884 11.117 5.522 1.00 75.12 78 SER A C 1
ATOM 540 O O . SER A 1 78 ? 11.797 10.757 4.783 1.00 75.12 78 SER A O 1
ATOM 542 N N . VAL A 1 79 ? 9.617 11.233 5.111 1.00 74.44 79 VAL A N 1
ATOM 543 C CA . VAL A 1 79 ? 9.179 10.971 3.736 1.00 74.44 79 VAL A CA 1
ATOM 544 C C . VAL A 1 79 ? 9.863 11.928 2.767 1.00 74.44 79 VAL A C 1
ATOM 546 O O . VAL A 1 79 ? 10.486 11.459 1.823 1.00 74.44 79 VAL A O 1
ATOM 549 N N . HIS A 1 80 ? 9.852 13.242 3.017 1.00 72.88 80 HIS A N 1
ATOM 550 C CA . HIS A 1 80 ? 10.562 14.195 2.154 1.00 72.88 80 HIS A CA 1
ATOM 551 C C . HIS A 1 80 ? 12.057 13.877 2.034 1.00 72.88 80 HIS A C 1
ATOM 553 O O . HIS A 1 80 ? 12.603 13.916 0.935 1.00 72.88 80 HIS A O 1
ATOM 559 N N . LYS A 1 81 ? 12.723 13.513 3.137 1.00 76.19 81 LYS A N 1
ATOM 560 C CA . LYS A 1 81 ? 14.147 13.155 3.115 1.00 76.19 81 LYS A CA 1
ATOM 561 C C . LYS A 1 81 ? 14.406 11.868 2.329 1.00 76.19 81 LYS A C 1
ATOM 563 O O . LYS A 1 81 ? 15.349 11.824 1.548 1.00 76.19 81 LYS A O 1
ATOM 568 N N . ALA A 1 82 ? 13.584 10.841 2.531 1.00 73.12 82 ALA A N 1
ATOM 569 C CA . ALA A 1 82 ? 13.702 9.571 1.822 1.00 73.12 82 ALA A CA 1
ATOM 570 C C . ALA A 1 82 ? 13.452 9.742 0.320 1.00 73.12 82 ALA A C 1
ATOM 572 O O . ALA A 1 82 ? 14.186 9.187 -0.491 1.00 73.12 82 ALA A O 1
ATOM 573 N N . VAL A 1 83 ? 12.455 10.550 -0.044 1.00 72.44 83 VAL A N 1
ATOM 574 C CA . VAL A 1 83 ? 12.148 10.855 -1.440 1.00 72.44 83 VAL A CA 1
ATOM 575 C C . VAL A 1 83 ? 13.291 11.633 -2.085 1.00 72.44 83 VAL A C 1
ATOM 577 O O . VAL A 1 83 ? 13.781 11.203 -3.120 1.00 72.44 83 VAL A O 1
ATOM 580 N N . ASN A 1 84 ? 13.796 12.696 -1.456 1.00 75.00 84 ASN A N 1
ATOM 581 C CA . ASN A 1 84 ? 14.927 13.451 -2.005 1.00 75.00 84 ASN A CA 1
ATOM 582 C C . ASN A 1 84 ? 16.180 12.577 -2.167 1.00 75.00 84 ASN A C 1
ATOM 584 O O . ASN A 1 84 ? 16.802 12.602 -3.221 1.00 75.00 84 ASN A O 1
ATOM 588 N N . ALA A 1 85 ? 16.496 11.733 -1.179 1.00 76.50 85 ALA A N 1
ATOM 589 C CA . ALA A 1 85 ? 17.614 10.795 -1.280 1.00 76.50 85 ALA A CA 1
ATOM 590 C C . ALA A 1 85 ? 17.431 9.771 -2.416 1.00 76.50 85 ALA A C 1
ATOM 592 O O . ALA A 1 85 ? 18.399 9.395 -3.073 1.00 76.50 85 ALA A O 1
ATOM 593 N N . ALA A 1 86 ? 16.197 9.320 -2.660 1.00 68.19 86 ALA A N 1
ATOM 594 C CA . ALA A 1 86 ? 15.888 8.419 -3.765 1.00 68.19 86 ALA A CA 1
ATOM 595 C C . ALA A 1 86 ? 15.980 9.116 -5.131 1.00 68.19 86 ALA A C 1
ATOM 597 O O . ALA A 1 86 ? 16.445 8.497 -6.084 1.00 68.19 86 ALA A O 1
ATOM 598 N N . LEU A 1 87 ? 15.573 10.388 -5.232 1.00 67.19 87 LEU A N 1
ATOM 599 C CA . LEU A 1 87 ? 15.739 11.185 -6.452 1.00 67.19 87 LEU A CA 1
ATOM 600 C C . LEU A 1 87 ? 17.218 11.440 -6.767 1.00 67.19 87 LEU A C 1
ATOM 602 O O . LEU A 1 87 ? 17.618 11.257 -7.913 1.00 67.19 87 LEU A O 1
ATOM 606 N N . ASP A 1 88 ? 18.030 11.776 -5.762 1.00 72.75 88 ASP A N 1
ATOM 607 C CA . ASP A 1 88 ? 19.474 11.999 -5.934 1.00 72.75 88 ASP A CA 1
ATOM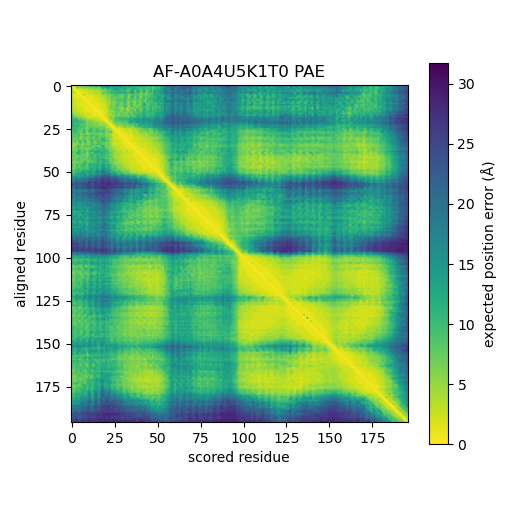 608 C C . ASP A 1 88 ? 20.215 10.725 -6.373 1.00 72.75 88 ASP A C 1
ATOM 610 O O . ASP A 1 88 ? 21.199 10.788 -7.109 1.00 72.75 88 ASP A O 1
ATOM 614 N N . ALA A 1 89 ? 19.738 9.552 -5.944 1.00 69.06 89 ALA A N 1
ATOM 615 C CA . ALA A 1 89 ? 20.300 8.258 -6.327 1.00 69.06 89 ALA A CA 1
ATOM 616 C C . ALA A 1 89 ? 19.769 7.725 -7.674 1.00 69.06 89 ALA A C 1
ATOM 618 O O . ALA A 1 89 ? 20.296 6.737 -8.194 1.00 69.06 89 ALA A O 1
ATOM 619 N N . ALA A 1 90 ? 18.720 8.331 -8.241 1.00 59.56 90 ALA A N 1
ATOM 620 C CA . ALA A 1 90 ? 18.079 7.838 -9.452 1.00 59.56 90 ALA A CA 1
ATOM 621 C C . ALA A 1 90 ? 18.807 8.327 -10.723 1.00 59.56 90 ALA A C 1
ATOM 623 O O . ALA A 1 90 ? 19.062 9.526 -10.878 1.00 59.56 90 ALA A O 1
ATOM 624 N N . PRO A 1 91 ? 19.097 7.441 -11.697 1.00 58.22 91 PRO A N 1
ATOM 625 C CA . PRO A 1 91 ? 19.680 7.854 -12.972 1.00 58.22 91 PRO A CA 1
ATOM 626 C C . PRO A 1 91 ? 18.758 8.853 -13.687 1.00 58.22 91 PRO A C 1
ATOM 628 O O . PRO A 1 91 ? 17.540 8.717 -13.621 1.00 58.22 91 PRO A O 1
ATOM 631 N N . ALA A 1 92 ? 19.316 9.839 -14.400 1.00 53.31 92 ALA A N 1
ATOM 632 C CA . ALA A 1 92 ? 18.567 10.956 -15.002 1.00 53.31 92 ALA A CA 1
ATOM 633 C C . ALA A 1 92 ? 17.366 10.531 -15.881 1.00 53.31 92 ALA A C 1
ATOM 635 O O . ALA A 1 92 ? 16.363 11.237 -15.947 1.00 53.31 92 ALA A O 1
ATOM 636 N N . ALA A 1 93 ? 17.418 9.344 -16.496 1.00 48.25 93 ALA A N 1
ATOM 637 C CA . ALA A 1 93 ? 16.305 8.768 -17.258 1.00 48.25 93 ALA A CA 1
ATOM 638 C C . ALA A 1 93 ? 15.090 8.361 -16.387 1.00 48.25 93 ALA A C 1
ATOM 640 O O . ALA A 1 93 ? 13.956 8.377 -16.861 1.00 48.25 93 ALA A O 1
ATOM 641 N N . ALA A 1 94 ? 15.308 8.032 -15.109 1.00 49.94 94 ALA A N 1
ATOM 642 C CA . ALA A 1 94 ? 14.271 7.691 -14.132 1.00 49.94 94 ALA A CA 1
ATOM 643 C C . ALA A 1 94 ? 13.649 8.926 -13.445 1.00 49.94 94 ALA A C 1
ATOM 645 O O . ALA A 1 94 ? 12.646 8.795 -12.747 1.00 49.94 94 ALA A O 1
ATOM 646 N N . GLN A 1 95 ? 14.217 10.121 -13.657 1.00 48.97 95 GLN A N 1
ATOM 647 C CA . GLN A 1 95 ? 13.795 11.388 -13.038 1.00 48.97 95 GLN A CA 1
ATOM 648 C C . GLN A 1 95 ? 12.765 12.178 -13.870 1.00 48.97 95 GLN A C 1
ATOM 650 O O . GLN A 1 95 ? 12.420 13.311 -13.533 1.00 48.97 95 GLN A O 1
ATOM 655 N N . THR A 1 96 ? 12.248 11.608 -14.963 1.00 50.09 96 THR A N 1
ATOM 656 C CA . THR A 1 96 ? 11.134 12.216 -15.713 1.00 50.09 96 THR A CA 1
ATOM 657 C C . THR A 1 96 ? 9.909 12.338 -14.802 1.00 50.09 96 THR A C 1
ATOM 659 O O . THR A 1 96 ? 9.708 11.463 -13.976 1.00 50.09 96 THR A O 1
ATOM 662 N N . ALA A 1 97 ? 9.099 13.401 -14.927 1.00 49.28 97 ALA A N 1
ATOM 663 C CA . ALA A 1 97 ? 8.003 13.843 -14.029 1.00 49.28 97 ALA A CA 1
ATOM 664 C C . ALA A 1 97 ? 6.896 12.810 -13.651 1.00 49.28 97 ALA A C 1
ATOM 666 O O . ALA A 1 97 ? 5.945 13.109 -12.928 1.00 49.28 97 ALA A O 1
ATOM 667 N N . THR A 1 98 ? 7.051 11.576 -14.101 1.00 64.88 98 THR A N 1
ATOM 668 C CA . THR A 1 98 ? 6.245 10.368 -13.937 1.00 64.88 98 THR A CA 1
ATOM 669 C C . THR A 1 98 ? 6.062 9.846 -12.488 1.00 64.88 98 THR A C 1
ATOM 671 O O . THR A 1 98 ? 4.953 9.406 -12.173 1.00 64.88 98 THR A O 1
ATOM 674 N N . PRO A 1 99 ? 7.047 9.880 -11.558 1.00 67.69 99 PRO A N 1
ATOM 675 C CA . PRO A 1 99 ? 6.919 9.207 -10.263 1.00 67.69 99 PRO A CA 1
ATOM 676 C C . PRO A 1 99 ? 6.008 9.955 -9.286 1.00 67.69 99 PRO A C 1
ATOM 678 O O . PRO A 1 99 ? 5.312 9.315 -8.503 1.00 67.69 99 PRO A O 1
ATOM 681 N N . TRP A 1 100 ? 5.937 11.287 -9.359 1.00 70.69 100 TRP A N 1
ATOM 682 C CA . TRP A 1 100 ? 5.038 12.080 -8.514 1.00 70.69 100 TRP A CA 1
ATOM 683 C C . TRP A 1 100 ? 3.572 11.908 -8.904 1.00 70.69 100 TRP A C 1
ATOM 685 O O . TRP A 1 100 ? 2.715 11.795 -8.031 1.00 70.69 100 TRP A O 1
ATOM 695 N N . VAL A 1 101 ? 3.286 11.825 -10.206 1.00 73.56 101 VAL A N 1
ATOM 696 C CA . VAL A 1 101 ? 1.936 11.544 -10.713 1.00 73.56 101 VAL A CA 1
ATOM 697 C C . VAL A 1 101 ? 1.502 10.141 -10.300 1.00 73.56 101 VAL A C 1
ATOM 699 O O . VAL A 1 101 ? 0.400 9.972 -9.783 1.00 73.56 101 VAL A O 1
ATOM 702 N N . LEU A 1 102 ? 2.383 9.146 -10.454 1.00 76.94 102 LEU A N 1
ATOM 703 C CA . LEU A 1 102 ? 2.109 7.776 -10.024 1.00 76.94 102 LEU A CA 1
ATOM 704 C C . LEU A 1 102 ? 1.894 7.692 -8.505 1.00 76.94 102 LEU A C 1
ATOM 706 O O . LEU A 1 102 ? 0.915 7.097 -8.060 1.00 76.94 102 LEU A O 1
ATOM 710 N N . ALA A 1 103 ? 2.763 8.322 -7.709 1.00 77.00 103 ALA A N 1
ATOM 711 C CA . ALA A 1 103 ? 2.650 8.349 -6.253 1.00 77.00 103 ALA A CA 1
ATOM 712 C C . ALA A 1 103 ? 1.378 9.069 -5.786 1.00 77.00 103 ALA A C 1
ATOM 714 O O . ALA A 1 103 ? 0.677 8.567 -4.909 1.00 77.00 103 ALA A O 1
ATOM 715 N N . GLY A 1 104 ? 1.046 10.210 -6.394 1.00 79.81 104 GLY A N 1
ATOM 716 C CA . GLY A 1 104 ? -0.175 10.956 -6.106 1.00 79.81 104 GLY A CA 1
ATOM 717 C C . GLY A 1 104 ? -1.421 10.141 -6.436 1.00 79.81 104 GLY A C 1
ATOM 718 O O . GLY A 1 104 ? -2.307 10.002 -5.595 1.00 79.81 104 GLY A O 1
ATOM 719 N N . LEU A 1 105 ? -1.459 9.527 -7.620 1.00 83.94 105 LEU A N 1
ATOM 720 C CA . LEU A 1 105 ? -2.582 8.701 -8.044 1.00 83.94 105 LEU A CA 1
ATOM 721 C C . LEU A 1 105 ? -2.752 7.476 -7.132 1.00 83.94 105 LEU A C 1
ATOM 723 O O . LEU A 1 105 ? -3.860 7.201 -6.679 1.00 83.94 105 LEU A O 1
ATOM 727 N N . LYS A 1 106 ? -1.655 6.801 -6.770 1.00 82.88 106 LYS A N 1
ATOM 728 C CA . LYS A 1 106 ? -1.668 5.722 -5.773 1.00 82.88 106 LYS A CA 1
ATOM 729 C C . LYS A 1 106 ? -2.139 6.199 -4.403 1.00 82.88 106 LYS A C 1
ATOM 731 O O . LYS A 1 106 ? -2.933 5.519 -3.759 1.00 82.88 106 LYS A O 1
ATOM 736 N N . GLY A 1 107 ? -1.709 7.378 -3.962 1.00 81.81 107 GLY A N 1
ATOM 737 C CA . GLY A 1 107 ? -2.188 7.986 -2.723 1.00 81.81 107 GLY A CA 1
ATOM 738 C C . GLY A 1 107 ? -3.709 8.163 -2.721 1.00 81.81 107 GLY A C 1
ATOM 739 O O . GLY A 1 107 ? -4.375 7.776 -1.760 1.00 81.81 107 GLY A O 1
ATOM 740 N N . VAL A 1 108 ? -4.269 8.673 -3.822 1.00 86.69 108 VAL A N 1
ATOM 741 C CA . VAL A 1 108 ? -5.722 8.819 -3.993 1.00 86.69 108 VAL A CA 1
ATOM 742 C C . VAL A 1 108 ? -6.419 7.455 -4.012 1.00 86.69 108 VAL A C 1
ATOM 744 O O . VAL A 1 108 ? -7.436 7.295 -3.337 1.00 86.69 108 VAL A O 1
ATOM 747 N N . GLU A 1 109 ? -5.864 6.458 -4.709 1.00 86.69 109 GLU A N 1
ATOM 748 C CA . GLU A 1 109 ? -6.387 5.085 -4.735 1.00 86.69 109 GLU A CA 1
ATOM 749 C C . GLU A 1 109 ? -6.550 4.523 -3.315 1.00 86.69 109 GLU A C 1
ATOM 751 O O . GLU A 1 109 ? -7.647 4.132 -2.915 1.00 86.69 109 GLU A O 1
ATOM 756 N N . TYR A 1 110 ? -5.485 4.534 -2.507 1.00 85.62 110 TYR A N 1
ATOM 757 C CA . TYR A 1 110 ? -5.535 3.977 -1.151 1.00 85.62 110 TYR A CA 1
ATOM 758 C C . TYR A 1 110 ? -6.390 4.805 -0.193 1.00 85.62 110 TYR A C 1
ATOM 760 O O . TYR A 1 110 ? -7.010 4.231 0.706 1.00 85.62 110 TYR A O 1
ATOM 768 N N . ALA A 1 111 ? -6.490 6.122 -0.388 1.00 84.38 111 ALA 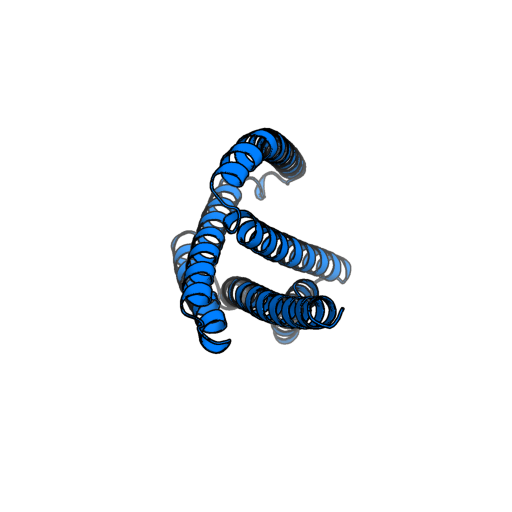A N 1
ATOM 769 C CA . ALA A 1 111 ? -7.401 6.960 0.386 1.00 84.38 111 ALA A CA 1
ATOM 770 C C . ALA A 1 111 ? -8.870 6.592 0.115 1.00 84.38 111 ALA A C 1
ATOM 772 O O . ALA A 1 111 ? -9.652 6.387 1.051 1.00 84.38 111 ALA A O 1
ATOM 773 N N . LEU A 1 112 ? -9.240 6.445 -1.162 1.00 89.25 112 LEU A N 1
ATOM 774 C CA . LEU A 1 112 ? -10.575 6.004 -1.571 1.00 89.25 112 LEU A CA 1
ATOM 775 C C . LEU A 1 112 ? -10.863 4.577 -1.097 1.00 89.25 112 LEU A C 1
ATOM 777 O O . LEU A 1 112 ? -11.959 4.314 -0.592 1.00 89.25 112 LEU A O 1
ATOM 781 N N . LEU A 1 113 ? -9.875 3.682 -1.182 1.00 87.62 113 LEU A N 1
ATOM 782 C CA . LEU A 1 113 ? -9.977 2.324 -0.660 1.00 87.62 113 LEU A CA 1
ATOM 783 C C . LEU A 1 113 ? -10.260 2.349 0.843 1.00 87.62 113 LEU A C 1
ATOM 785 O O . LEU A 1 113 ? -11.226 1.740 1.292 1.00 87.62 113 LEU A O 1
ATOM 789 N N . GLY A 1 114 ? -9.481 3.101 1.623 1.00 83.06 114 GLY A N 1
ATOM 790 C CA . GLY A 1 114 ? -9.678 3.246 3.065 1.00 83.06 114 GLY A CA 1
ATOM 791 C C . GLY A 1 114 ? -11.086 3.734 3.420 1.00 83.06 114 GLY A C 1
ATOM 792 O O . GLY A 1 114 ? -11.762 3.121 4.249 1.00 83.06 114 GLY A O 1
ATOM 793 N N . LEU A 1 115 ? -11.572 4.777 2.739 1.00 86.44 115 LEU A N 1
ATOM 794 C CA . LEU A 1 115 ? -12.938 5.295 2.897 1.00 86.44 115 LEU A CA 1
ATOM 795 C C . LEU A 1 115 ? -14.005 4.237 2.586 1.00 86.44 115 LEU A C 1
ATOM 797 O O . LEU A 1 115 ? -14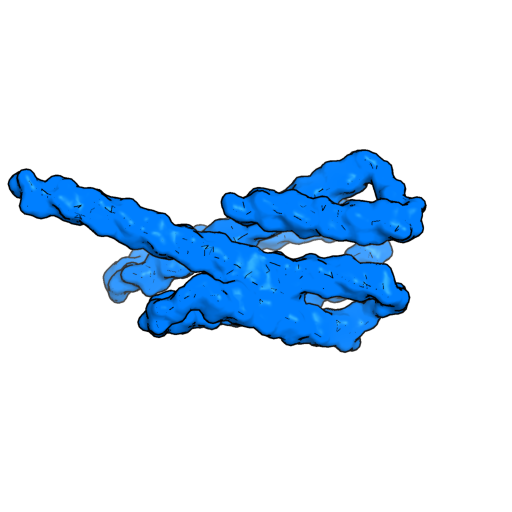.996 4.111 3.314 1.00 86.44 115 LEU A O 1
ATOM 801 N N . LEU A 1 116 ? -13.819 3.475 1.508 1.00 88.44 116 LEU A N 1
ATOM 802 C CA . LEU A 1 116 ? -14.748 2.431 1.092 1.00 88.44 116 LEU A CA 1
ATOM 803 C C . LEU A 1 116 ? -14.778 1.273 2.097 1.00 88.44 116 LEU A C 1
ATOM 805 O O . LEU A 1 116 ? -15.862 0.847 2.497 1.00 88.44 116 LEU A O 1
ATOM 809 N N . LEU A 1 117 ? -13.615 0.826 2.577 1.00 86.06 117 LEU A N 1
ATOM 810 C CA . LEU A 1 117 ? -13.508 -0.231 3.585 1.00 86.06 117 LEU A CA 1
ATOM 811 C C . LEU A 1 117 ? -14.160 0.184 4.911 1.00 86.06 117 LEU A C 1
ATOM 813 O O . LEU A 1 117 ? -14.895 -0.607 5.495 1.00 86.06 117 LEU A O 1
ATOM 817 N N . ILE A 1 118 ? -14.003 1.441 5.346 1.00 84.12 118 ILE A N 1
ATOM 818 C CA . ILE A 1 118 ? -14.701 1.962 6.535 1.00 84.12 118 ILE A CA 1
ATOM 819 C C . ILE A 1 118 ? -16.224 1.875 6.357 1.00 84.12 118 ILE A C 1
ATOM 821 O O . ILE A 1 118 ? -16.939 1.458 7.272 1.00 84.12 118 ILE A O 1
ATOM 825 N N . ARG A 1 119 ? -16.749 2.246 5.181 1.00 86.44 119 ARG A N 1
ATOM 826 C CA . ARG A 1 119 ? -18.192 2.156 4.897 1.00 86.44 119 ARG A CA 1
ATOM 827 C C . ARG A 1 119 ? -18.686 0.712 4.856 1.00 86.44 119 ARG A C 1
ATOM 829 O O . ARG A 1 119 ? -19.777 0.436 5.355 1.00 86.44 119 ARG A O 1
ATOM 836 N N . LEU A 1 120 ? -17.906 -0.199 4.279 1.00 87.19 120 LEU A N 1
ATOM 837 C CA . LEU A 1 120 ? -18.236 -1.623 4.227 1.00 87.19 120 LEU A CA 1
ATOM 838 C C . LEU A 1 120 ? -18.239 -2.257 5.618 1.00 87.19 120 LEU A C 1
ATOM 840 O O . LEU A 1 120 ? -19.174 -2.993 5.937 1.00 87.19 120 LEU A O 1
ATOM 844 N N . ALA A 1 121 ? -17.264 -1.908 6.459 1.00 82.56 121 ALA A N 1
ATOM 845 C CA . ALA A 1 121 ? -17.197 -2.348 7.845 1.00 82.56 121 ALA A CA 1
ATOM 846 C C . ALA A 1 121 ? -18.410 -1.861 8.655 1.00 82.56 121 ALA A C 1
ATOM 848 O O . ALA A 1 121 ? -19.054 -2.661 9.328 1.00 82.56 121 ALA A O 1
ATOM 849 N N . LYS A 1 122 ? -18.799 -0.580 8.525 1.00 81.81 122 LYS A N 1
ATOM 850 C CA . LYS A 1 122 ? -20.007 -0.029 9.180 1.00 81.81 122 LYS A CA 1
ATOM 851 C C . LYS A 1 122 ? -21.302 -0.727 8.752 1.00 81.81 122 LYS A C 1
ATOM 853 O O . LYS A 1 122 ? -22.242 -0.797 9.530 1.00 81.81 122 LYS A O 1
ATOM 858 N N . ARG A 1 123 ? -21.359 -1.229 7.515 1.00 84.69 123 ARG A N 1
ATOM 859 C CA . ARG A 1 123 ? -22.508 -1.967 6.962 1.00 84.69 123 ARG A CA 1
ATOM 860 C C . ARG A 1 123 ? -22.408 -3.486 7.162 1.00 84.69 123 ARG A C 1
ATOM 862 O O . ARG A 1 123 ? -23.178 -4.206 6.532 1.00 84.69 123 ARG A O 1
ATOM 869 N N . ALA A 1 124 ? -21.447 -3.963 7.961 1.00 82.00 124 ALA A N 1
ATOM 870 C CA . ALA A 1 124 ? -21.188 -5.381 8.228 1.00 82.00 124 ALA A CA 1
ATOM 871 C C . ALA A 1 124 ? -21.105 -6.252 6.955 1.00 82.00 124 ALA A C 1
ATOM 873 O O . ALA A 1 124 ? -21.542 -7.402 6.929 1.00 82.00 124 ALA A O 1
ATOM 874 N N . ARG A 1 125 ? -20.570 -5.700 5.858 1.00 87.38 125 ARG A N 1
ATOM 875 C CA . ARG A 1 125 ? -20.472 -6.425 4.586 1.00 87.38 125 ARG A CA 1
ATOM 876 C C . ARG A 1 125 ? -19.372 -7.488 4.662 1.00 87.38 125 ARG A C 1
ATOM 878 O O . ARG A 1 125 ? -18.306 -7.248 5.218 1.00 87.38 125 ARG A O 1
ATOM 885 N N . GLY A 1 126 ? -19.630 -8.658 4.083 1.00 86.12 126 GLY A N 1
ATOM 886 C CA . GLY A 1 126 ? -18.720 -9.805 4.144 1.00 86.12 126 GLY A CA 1
ATOM 887 C C . GLY A 1 126 ? -17.464 -9.685 3.271 1.00 86.12 126 GLY A C 1
ATOM 888 O O . GLY A 1 126 ? -17.237 -8.685 2.581 1.00 86.12 126 GLY A O 1
ATOM 889 N N . LEU A 1 127 ? -16.674 -10.762 3.277 1.00 86.56 127 LEU A N 1
ATOM 890 C CA . LEU A 1 127 ? -15.401 -10.909 2.559 1.00 86.56 127 LEU A CA 1
ATOM 891 C C . LEU A 1 127 ? -15.503 -10.529 1.073 1.00 86.56 127 LEU A C 1
ATOM 893 O O . LEU A 1 127 ? -14.689 -9.755 0.576 1.00 86.56 127 LEU A O 1
ATOM 897 N N . GLY A 1 128 ? -16.533 -11.027 0.378 1.00 85.56 128 GLY A N 1
ATOM 898 C CA . GLY A 1 128 ? -16.716 -10.790 -1.058 1.00 85.56 128 GLY A CA 1
ATOM 899 C C . GLY A 1 128 ? -16.879 -9.311 -1.415 1.00 85.56 128 GLY A C 1
ATOM 900 O O . GLY A 1 128 ? -16.344 -8.863 -2.422 1.00 85.56 128 GLY A O 1
ATOM 901 N N . ALA A 1 129 ? -17.532 -8.521 -0.557 1.00 88.31 129 ALA A N 1
ATOM 902 C CA . ALA A 1 129 ? -17.694 -7.087 -0.787 1.00 88.31 129 ALA A CA 1
ATOM 903 C C . ALA A 1 129 ? -16.377 -6.314 -0.609 1.00 88.31 129 ALA A C 1
ATOM 905 O O . ALA A 1 129 ? -16.137 -5.349 -1.327 1.00 88.31 129 ALA A O 1
ATOM 906 N N . HIS A 1 130 ? -15.516 -6.747 0.319 1.00 84.81 130 HIS A N 1
ATOM 907 C CA . HIS A 1 130 ? -14.189 -6.159 0.518 1.00 84.81 130 HIS A CA 1
ATOM 908 C C . HIS A 1 130 ? -13.255 -6.505 -0.648 1.00 84.81 130 HIS A C 1
ATOM 910 O O . HIS A 1 130 ? -12.568 -5.625 -1.164 1.00 84.81 130 HIS A O 1
ATOM 916 N N . ALA A 1 131 ? -13.292 -7.756 -1.119 1.00 87.12 131 ALA A N 1
ATOM 917 C CA . ALA A 1 131 ? -12.533 -8.182 -2.293 1.00 87.12 131 ALA A CA 1
ATOM 918 C C . ALA A 1 131 ? -12.975 -7.423 -3.556 1.00 87.12 131 ALA A C 1
ATOM 920 O O . ALA A 1 131 ? -12.138 -6.871 -4.264 1.00 87.12 131 ALA A O 1
ATOM 921 N N . ALA A 1 132 ? -14.289 -7.331 -3.796 1.00 89.62 132 ALA A N 1
ATOM 922 C CA . ALA A 1 132 ? -14.854 -6.615 -4.938 1.00 89.62 132 ALA A CA 1
ATOM 923 C C . ALA A 1 132 ? -14.552 -5.110 -4.895 1.00 89.62 132 ALA A C 1
ATOM 925 O O . ALA A 1 132 ? -14.265 -4.516 -5.928 1.00 89.62 132 ALA A O 1
ATOM 926 N N . ALA A 1 133 ? -14.569 -4.497 -3.709 1.00 90.25 133 ALA A N 1
ATOM 927 C CA . ALA A 1 133 ? -14.185 -3.101 -3.532 1.00 90.25 133 ALA A CA 1
ATOM 928 C C . ALA A 1 133 ? -12.721 -2.846 -3.910 1.00 90.25 133 ALA A C 1
ATOM 930 O O . ALA A 1 133 ? -12.443 -1.909 -4.655 1.00 90.25 133 ALA A O 1
ATOM 931 N N . GLY A 1 134 ? -11.799 -3.686 -3.431 1.00 87.50 134 GLY A N 1
ATOM 932 C CA . GLY A 1 134 ? -10.386 -3.566 -3.785 1.00 87.50 134 GLY A CA 1
ATOM 933 C C . GLY A 1 134 ? -10.126 -3.838 -5.268 1.00 87.50 134 GLY A C 1
ATOM 934 O O . GLY A 1 134 ? -9.422 -3.064 -5.908 1.00 87.50 134 GLY A O 1
ATOM 935 N N . ALA A 1 135 ? -10.749 -4.872 -5.841 1.00 88.19 135 ALA A N 1
ATOM 936 C CA . ALA A 1 135 ? -10.604 -5.200 -7.259 1.00 88.19 135 ALA A CA 1
ATOM 937 C C . ALA A 1 135 ? -11.210 -4.127 -8.179 1.00 88.19 135 ALA A C 1
ATOM 939 O O . ALA A 1 135 ? -10.581 -3.720 -9.150 1.00 88.19 135 ALA A O 1
ATOM 940 N N . GLY A 1 136 ? -12.413 -3.638 -7.865 1.00 90.94 136 GLY A N 1
ATOM 941 C CA . GLY A 1 136 ? -13.089 -2.607 -8.652 1.00 90.94 136 GLY A CA 1
ATOM 942 C C . GLY A 1 136 ? -12.329 -1.283 -8.652 1.00 90.94 136 GLY A C 1
ATOM 943 O O . GLY A 1 136 ? -12.214 -0.642 -9.695 1.00 90.94 136 GLY A O 1
ATOM 944 N N . LEU A 1 137 ? -11.758 -0.899 -7.507 1.00 91.38 137 LEU A N 1
ATOM 945 C CA . LEU A 1 137 ? -10.940 0.306 -7.425 1.00 91.38 137 LEU A CA 1
ATOM 946 C C . LEU A 1 137 ? -9.612 0.139 -8.175 1.00 91.38 137 LEU A C 1
ATOM 948 O O . LEU A 1 137 ? -9.263 1.015 -8.962 1.00 91.38 137 LEU A O 1
ATOM 952 N N . GLY A 1 138 ? -8.941 -1.006 -8.019 1.00 87.06 138 GLY A N 1
ATOM 953 C CA . GLY A 1 138 ? -7.722 -1.320 -8.767 1.00 87.06 138 GLY A CA 1
ATOM 954 C C . GLY A 1 138 ? -7.935 -1.327 -10.282 1.00 87.06 138 GLY A C 1
ATOM 955 O O . GLY A 1 138 ? -7.123 -0.785 -11.023 1.00 87.06 138 GLY A O 1
ATOM 956 N N . LEU A 1 139 ? -9.069 -1.849 -10.763 1.00 91.06 139 LEU A N 1
ATOM 957 C CA . LEU A 1 139 ? -9.433 -1.801 -12.185 1.00 91.06 139 LEU A CA 1
ATOM 958 C C . LEU A 1 139 ? -9.657 -0.368 -12.685 1.00 91.06 139 LEU A C 1
ATOM 960 O O . LEU A 1 139 ? -9.188 -0.015 -13.767 1.00 91.06 139 LEU A O 1
ATOM 964 N N . ALA A 1 140 ? -10.348 0.467 -11.905 1.00 90.81 140 ALA A N 1
ATOM 965 C CA . ALA A 1 140 ? -10.574 1.864 -12.268 1.00 90.81 140 ALA A CA 1
ATOM 966 C C . ALA A 1 140 ? -9.248 2.636 -12.371 1.00 90.81 140 ALA A C 1
ATOM 968 O O . ALA A 1 140 ? -9.006 3.335 -13.355 1.00 90.81 140 ALA A O 1
ATOM 969 N N . PHE A 1 141 ? -8.362 2.462 -11.389 1.00 88.62 141 PHE A N 1
ATOM 970 C CA . PHE A 1 141 ? -7.059 3.123 -11.354 1.00 88.62 141 PHE A CA 1
ATOM 971 C C . PHE A 1 141 ? -6.085 2.577 -12.402 1.00 88.62 141 PHE A C 1
ATOM 973 O O . PHE A 1 141 ? -5.363 3.359 -13.020 1.00 88.62 141 PHE A O 1
ATOM 980 N N . PHE A 1 142 ? -6.135 1.277 -12.702 1.00 86.50 142 PHE A N 1
ATOM 981 C CA . PHE A 1 142 ? -5.433 0.693 -13.843 1.00 86.50 142 PHE A CA 1
ATOM 982 C C . PHE A 1 142 ? -5.859 1.340 -15.169 1.00 86.50 142 PHE A C 1
ATOM 984 O O . PHE A 1 142 ? -5.003 1.668 -15.996 1.00 86.50 142 PHE A O 1
ATOM 991 N N . GLY A 1 143 ? -7.161 1.572 -15.365 1.00 85.81 143 GLY A N 1
ATOM 992 C CA . GLY A 1 143 ? -7.685 2.271 -16.541 1.00 85.81 143 GLY A CA 1
ATOM 993 C C . GLY A 1 143 ? -7.140 3.696 -16.657 1.00 85.81 143 GLY A C 1
ATOM 994 O O . GLY A 1 143 ? -6.627 4.080 -17.708 1.00 85.81 143 GLY A O 1
ATOM 995 N N . VAL A 1 144 ? -7.162 4.452 -15.555 1.00 86.81 144 VAL A N 1
ATOM 996 C CA . VAL A 1 144 ? -6.612 5.819 -15.497 1.00 86.81 144 VAL A CA 1
ATOM 997 C C . VAL A 1 144 ? -5.110 5.834 -15.792 1.00 86.81 144 VAL A C 1
ATOM 999 O O . VAL A 1 144 ? -4.651 6.659 -16.578 1.00 86.81 144 VAL A O 1
ATOM 1002 N N . LEU A 1 145 ? -4.341 4.903 -15.221 1.00 83.25 145 LEU A N 1
ATOM 1003 C CA . LEU A 1 145 ? -2.904 4.781 -15.482 1.00 83.25 145 LEU A CA 1
ATOM 1004 C C . LEU A 1 145 ? -2.598 4.398 -16.924 1.00 83.25 145 LEU A C 1
ATOM 1006 O O . LEU A 1 145 ? -1.635 4.895 -17.495 1.00 83.25 145 LEU A O 1
ATOM 1010 N N . THR A 1 146 ? -3.398 3.517 -17.516 1.00 84.38 146 THR A N 1
ATOM 1011 C CA . THR A 1 146 ? -3.228 3.119 -18.918 1.00 84.38 146 THR A CA 1
ATOM 1012 C C . THR A 1 146 ? -3.532 4.281 -19.859 1.00 84.38 146 THR A C 1
ATOM 1014 O O . THR A 1 146 ? -2.857 4.428 -20.871 1.00 84.38 146 THR A O 1
ATOM 1017 N N . TRP A 1 147 ? -4.489 5.141 -19.504 1.00 84.81 147 TRP A N 1
ATOM 1018 C CA . TRP A 1 147 ? -4.807 6.345 -20.269 1.00 84.81 147 TRP A CA 1
ATOM 1019 C C . TRP A 1 147 ? -3.745 7.450 -20.122 1.00 84.81 147 TRP A C 1
ATOM 1021 O O . TRP A 1 147 ? -3.331 8.032 -21.119 1.00 84.81 147 TRP A O 1
ATOM 1031 N N . LEU A 1 148 ? -3.270 7.719 -18.899 1.00 82.38 148 LEU A N 1
ATOM 1032 C CA . LEU A 1 148 ? -2.260 8.754 -18.622 1.00 82.38 148 LEU A CA 1
ATOM 1033 C C . LEU A 1 148 ? -0.843 8.350 -19.042 1.00 82.38 148 LEU A C 1
ATOM 1035 O O . LEU A 1 148 ? -0.029 9.202 -19.388 1.00 82.38 148 LEU A O 1
ATOM 1039 N N . MET A 1 149 ? -0.524 7.063 -18.931 1.00 80.94 149 MET A N 1
ATOM 1040 C CA . MET A 1 149 ? 0.813 6.508 -19.137 1.00 80.94 149 MET A CA 1
ATOM 1041 C C . MET A 1 149 ? 0.711 5.216 -19.951 1.00 80.94 149 MET A C 1
ATOM 1043 O O . MET A 1 149 ? 0.948 4.131 -19.401 1.00 80.94 149 MET A O 1
ATOM 1047 N N . PRO A 1 150 ? 0.324 5.292 -21.234 1.00 78.06 150 PRO A N 1
ATOM 1048 C CA . PRO A 1 150 ? 0.185 4.109 -22.069 1.00 78.06 150 PRO A CA 1
ATOM 1049 C C . PRO A 1 150 ? 1.506 3.333 -22.127 1.00 78.06 150 PRO A C 1
ATOM 1051 O O . PRO A 1 150 ? 2.588 3.909 -22.220 1.00 78.06 150 PRO A O 1
ATOM 1054 N N . LEU A 1 151 ? 1.406 2.009 -22.014 1.00 78.12 151 LEU A N 1
ATOM 1055 C CA . LEU A 1 151 ? 2.520 1.090 -22.230 1.00 78.12 151 LEU A CA 1
ATOM 1056 C C . LEU A 1 151 ? 2.289 0.361 -23.542 1.00 78.12 151 LEU A C 1
ATOM 1058 O O . LEU A 1 151 ? 1.211 -0.200 -23.741 1.00 78.12 151 LEU A O 1
ATOM 1062 N N . ASP A 1 152 ? 3.310 0.303 -24.386 1.00 77.75 152 ASP A N 1
ATOM 1063 C CA . ASP A 1 152 ? 3.242 -0.463 -25.621 1.00 77.75 152 ASP A CA 1
ATOM 1064 C C . ASP A 1 152 ? 3.449 -1.957 -25.348 1.00 77.75 152 ASP A C 1
ATOM 1066 O O . ASP A 1 152 ? 4.396 -2.376 -24.678 1.0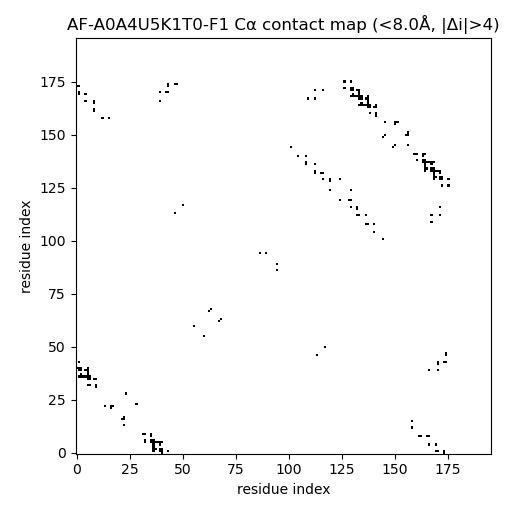0 77.75 152 ASP A O 1
ATOM 1070 N N . GLY A 1 153 ? 2.550 -2.775 -25.895 1.00 77.50 153 GLY A N 1
ATOM 1071 C CA . GLY A 1 153 ? 2.616 -4.233 -25.825 1.00 77.50 153 GLY A CA 1
ATOM 1072 C C . GLY A 1 153 ? 1.798 -4.870 -24.695 1.00 77.50 153 GLY A C 1
ATOM 1073 O O . GLY A 1 153 ? 1.600 -4.320 -23.615 1.00 77.50 153 GLY A O 1
ATOM 1074 N N . VAL A 1 154 ? 1.343 -6.100 -24.951 1.00 73.06 154 VAL A N 1
ATOM 1075 C CA . VAL A 1 154 ? 0.437 -6.856 -24.066 1.00 73.06 154 VAL A CA 1
ATOM 1076 C C . VAL A 1 154 ? 1.120 -7.287 -22.763 1.00 73.06 154 VAL A C 1
ATOM 1078 O O . VAL A 1 154 ? 0.503 -7.264 -21.702 1.00 73.06 154 VAL A O 1
ATOM 1081 N N . GLN A 1 155 ? 2.405 -7.653 -22.812 1.00 68.75 155 GLN A N 1
ATOM 1082 C CA . GLN A 1 155 ? 3.152 -8.110 -21.633 1.00 68.75 155 GLN A CA 1
ATOM 1083 C C . GLN A 1 155 ? 3.256 -7.043 -20.526 1.00 68.75 155 GLN A C 1
ATOM 1085 O O . GLN A 1 155 ? 2.816 -7.312 -19.409 1.00 68.75 155 GLN A O 1
ATOM 1090 N N . PRO A 1 156 ? 3.806 -5.840 -20.783 1.00 73.50 156 PRO A N 1
ATOM 1091 C CA . PRO A 1 156 ? 3.961 -4.832 -19.735 1.00 73.50 156 PRO A CA 1
ATOM 1092 C C . PRO A 1 156 ? 2.605 -4.316 -19.225 1.00 73.50 156 PRO A C 1
ATOM 1094 O O . PRO A 1 156 ? 2.479 -4.006 -18.039 1.00 73.50 156 PRO A O 1
ATOM 1097 N N . GLN A 1 157 ? 1.567 -4.314 -20.071 1.00 76.81 157 GLN A N 1
ATOM 1098 C CA . GLN A 1 157 ? 0.193 -4.028 -19.650 1.00 76.81 157 GLN A CA 1
ATOM 1099 C C . GLN A 1 157 ? -0.371 -5.103 -18.712 1.00 76.81 157 GLN A C 1
ATOM 1101 O O . GLN A 1 157 ? -0.976 -4.758 -17.700 1.00 76.81 157 GLN A O 1
ATOM 1106 N N . LEU A 1 158 ? -0.144 -6.389 -18.998 1.00 77.69 158 LEU A N 1
ATOM 1107 C CA . LEU A 1 158 ? -0.605 -7.491 -18.152 1.00 77.69 158 LEU A CA 1
ATOM 1108 C C . LEU A 1 158 ? 0.078 -7.479 -16.780 1.00 77.69 158 LEU A C 1
ATOM 1110 O O . LEU A 1 158 ? -0.597 -7.612 -15.761 1.00 77.69 158 LEU A O 1
ATOM 1114 N N . LEU A 1 159 ? 1.400 -7.272 -16.734 1.00 74.38 159 LEU A N 1
ATOM 1115 C CA . LEU A 1 159 ? 2.121 -7.152 -15.463 1.00 74.38 159 LEU A CA 1
ATOM 1116 C C . LEU A 1 159 ? 1.612 -5.962 -14.642 1.00 74.38 159 LEU A C 1
ATOM 1118 O O . LEU A 1 159 ? 1.402 -6.093 -13.434 1.00 74.38 159 LEU A O 1
ATOM 1122 N N . ARG A 1 160 ? 1.365 -4.819 -15.295 1.00 81.31 160 ARG A N 1
ATOM 1123 C CA . ARG A 1 160 ? 0.755 -3.661 -14.639 1.00 81.31 160 ARG A CA 1
ATOM 1124 C C . ARG A 1 160 ? -0.642 -4.009 -14.121 1.00 81.31 160 ARG A C 1
ATOM 1126 O O . ARG A 1 160 ? -0.913 -3.752 -12.958 1.00 81.31 160 ARG A O 1
ATOM 1133 N N . ALA A 1 161 ? -1.499 -4.640 -14.920 1.00 79.50 161 ALA A N 1
ATOM 1134 C CA . ALA A 1 161 ? -2.855 -5.008 -14.511 1.00 79.50 161 ALA A CA 1
ATOM 1135 C C . ALA A 1 161 ? -2.865 -5.915 -13.272 1.00 79.50 161 ALA A C 1
ATOM 1137 O O . ALA A 1 161 ? -3.613 -5.664 -12.328 1.00 79.50 161 ALA A O 1
ATOM 1138 N N . ILE A 1 162 ? -1.993 -6.929 -13.238 1.00 79.12 162 ILE A N 1
ATOM 1139 C CA . ILE A 1 162 ? -1.853 -7.821 -12.080 1.00 79.12 162 ILE A CA 1
ATOM 1140 C C . ILE A 1 162 ? -1.485 -7.010 -10.836 1.00 79.12 162 ILE A C 1
ATOM 1142 O O . ILE A 1 162 ? -2.133 -7.146 -9.801 1.00 79.12 162 ILE A O 1
ATOM 1146 N N . ASN A 1 163 ? -0.481 -6.139 -10.936 1.00 79.12 163 ASN A N 1
ATOM 1147 C CA . ASN A 1 163 ? -0.011 -5.353 -9.800 1.00 79.12 163 ASN A CA 1
ATOM 1148 C C . ASN A 1 163 ? -1.059 -4.340 -9.308 1.00 79.12 163 ASN A C 1
ATOM 1150 O O . ASN A 1 163 ? -1.265 -4.180 -8.107 1.00 79.12 163 ASN A O 1
ATOM 1154 N N . GLU A 1 164 ? -1.747 -3.682 -10.237 1.00 83.25 164 GLU A N 1
ATOM 1155 C CA . GLU A 1 164 ? -2.721 -2.632 -9.945 1.00 83.25 164 GLU A CA 1
ATOM 1156 C C . GLU A 1 164 ? -4.034 -3.177 -9.374 1.00 83.25 164 GLU A C 1
ATOM 1158 O O . GLU A 1 164 ? -4.653 -2.513 -8.554 1.00 83.25 164 GLU A O 1
ATOM 1163 N N . VAL A 1 165 ? -4.446 -4.397 -9.730 1.00 82.75 165 VAL A N 1
ATOM 1164 C CA . VAL A 1 165 ? -5.700 -4.996 -9.235 1.00 82.75 165 VAL A CA 1
ATOM 1165 C C . VAL A 1 165 ? -5.473 -5.854 -7.991 1.00 82.75 165 VAL A C 1
ATOM 1167 O O . VAL A 1 165 ? -6.235 -5.774 -7.022 1.00 82.75 165 VAL A O 1
ATOM 1170 N N . LEU A 1 166 ? -4.420 -6.676 -7.987 1.00 80.44 166 LEU A N 1
ATOM 1171 C CA . LEU A 1 166 ? -4.198 -7.657 -6.924 1.00 80.44 166 LEU A CA 1
ATOM 1172 C C . LEU A 1 166 ? -3.773 -6.991 -5.612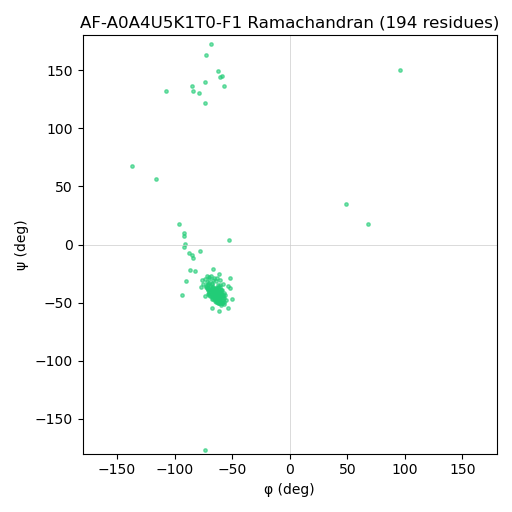 1.00 80.44 166 LEU A C 1
ATOM 1174 O O . LEU A 1 166 ? -4.135 -7.461 -4.533 1.00 80.44 166 LEU A O 1
ATOM 1178 N N . HIS A 1 167 ? -3.055 -5.870 -5.692 1.00 79.38 167 HIS A N 1
ATOM 1179 C CA . HIS A 1 167 ? -2.577 -5.146 -4.520 1.00 79.38 167 HIS A CA 1
ATOM 1180 C C . HIS A 1 167 ? -3.708 -4.503 -3.679 1.00 79.38 167 HIS A C 1
ATOM 1182 O O . HIS A 1 167 ? -3.818 -4.833 -2.491 1.00 79.38 167 HIS A O 1
ATOM 1188 N N . PRO A 1 168 ? -4.609 -3.660 -4.229 1.00 80.50 168 PRO A N 1
ATOM 1189 C CA . PRO A 1 168 ? -5.730 -3.097 -3.468 1.00 80.50 168 PRO A CA 1
ATOM 1190 C C . PRO A 1 168 ? -6.749 -4.160 -3.035 1.00 80.50 168 PRO A C 1
ATOM 1192 O O . PRO A 1 168 ? -7.256 -4.094 -1.912 1.00 80.50 168 PRO A O 1
ATOM 1195 N N . MET A 1 169 ? -7.008 -5.180 -3.865 1.00 84.62 169 MET A N 1
ATOM 1196 C CA . MET A 1 169 ? -7.805 -6.351 -3.470 1.00 84.62 169 MET A CA 1
ATOM 1197 C C . MET A 1 169 ? -7.188 -7.051 -2.256 1.00 84.62 169 MET A C 1
ATOM 1199 O O . MET A 1 169 ? -7.871 -7.330 -1.269 1.00 84.62 169 MET A O 1
ATOM 1203 N N . GLY A 1 170 ? -5.882 -7.287 -2.300 1.00 81.31 170 GLY A N 1
ATOM 1204 C CA . GLY A 1 170 ? -5.129 -7.893 -1.222 1.00 81.31 170 GLY A CA 1
ATOM 1205 C C . GLY A 1 170 ? -5.186 -7.109 0.078 1.00 81.31 170 GLY A C 1
ATOM 1206 O O . GLY A 1 170 ? -5.565 -7.671 1.105 1.00 81.31 170 GLY A O 1
ATOM 1207 N N . CYS A 1 171 ? -4.878 -5.807 0.053 1.00 83.12 171 CYS A N 1
ATOM 1208 C CA . CYS A 1 171 ? -4.978 -4.985 1.260 1.00 83.12 171 CYS A CA 1
ATOM 1209 C C . CYS A 1 171 ? -6.407 -4.959 1.819 1.00 83.12 171 CYS A C 1
ATOM 1211 O O . CYS A 1 171 ? -6.572 -5.071 3.033 1.00 83.12 171 CYS A O 1
ATOM 1213 N N . ALA A 1 172 ? -7.444 -4.893 0.978 1.00 83.81 172 ALA A N 1
ATOM 1214 C CA . ALA A 1 172 ? -8.829 -4.963 1.443 1.00 83.81 172 ALA A CA 1
ATOM 1215 C C . ALA A 1 172 ? -9.135 -6.265 2.207 1.00 83.81 172 ALA A C 1
ATOM 1217 O O . ALA A 1 172 ? -9.770 -6.231 3.265 1.00 83.81 172 ALA A O 1
ATOM 1218 N N . LEU A 1 173 ? -8.640 -7.404 1.711 1.00 83.38 173 LEU A N 1
ATOM 1219 C CA . LEU A 1 173 ? -8.778 -8.704 2.372 1.00 83.38 173 LEU A CA 1
ATOM 1220 C C . LEU A 1 173 ? -8.002 -8.759 3.692 1.00 83.38 173 LEU A C 1
ATOM 1222 O O . LEU A 1 173 ? -8.545 -9.211 4.699 1.00 83.38 173 LEU A O 1
ATOM 1226 N N . VAL A 1 174 ? -6.758 -8.265 3.718 1.00 81.12 174 VAL A N 1
ATOM 1227 C CA . VAL A 1 174 ? -5.943 -8.217 4.944 1.00 81.12 174 VAL A CA 1
ATOM 1228 C C . VAL A 1 174 ? -6.650 -7.426 6.043 1.00 81.12 174 VAL A C 1
ATOM 1230 O O . VAL A 1 174 ? -6.727 -7.894 7.179 1.00 81.12 174 VAL A O 1
ATOM 1233 N N . ILE A 1 175 ? -7.204 -6.261 5.705 1.00 80.06 175 ILE A N 1
ATOM 1234 C CA . ILE A 1 175 ? -7.954 -5.426 6.646 1.00 80.06 175 ILE A CA 1
ATOM 1235 C C . ILE A 1 175 ? -9.217 -6.141 7.138 1.00 80.06 175 ILE A C 1
ATOM 1237 O O . ILE A 1 175 ? -9.474 -6.158 8.342 1.00 80.06 175 ILE A O 1
ATOM 1241 N N . TYR A 1 176 ? -9.976 -6.775 6.238 1.00 81.75 176 TYR A N 1
ATOM 1242 C CA . TYR A 1 176 ? -11.172 -7.536 6.608 1.00 81.75 176 TYR A CA 1
ATOM 1243 C C . TYR A 1 176 ? -10.852 -8.644 7.622 1.00 81.75 176 TYR A C 1
ATOM 1245 O O . TYR A 1 176 ? -11.500 -8.743 8.666 1.00 81.75 176 TYR A O 1
ATOM 1253 N N . PHE A 1 177 ? -9.824 -9.455 7.353 1.00 79.56 177 PHE A N 1
ATOM 1254 C CA . PHE A 1 177 ? -9.408 -10.505 8.281 1.00 79.56 177 PHE A CA 1
ATOM 1255 C C . PHE A 1 177 ? -8.893 -9.926 9.601 1.00 79.56 177 PHE A C 1
ATOM 1257 O O . PHE A 1 177 ? -9.275 -10.420 10.660 1.00 79.56 177 PHE A O 1
ATOM 1264 N N . GLY A 1 178 ? -8.099 -8.852 9.565 1.00 74.31 178 GLY A N 1
ATOM 1265 C CA . GLY A 1 178 ? -7.626 -8.168 10.772 1.00 74.31 178 GLY A CA 1
ATOM 1266 C C . GLY A 1 178 ? -8.772 -7.716 11.685 1.00 74.31 178 GLY A C 1
ATOM 1267 O O . GLY A 1 178 ? -8.734 -7.956 12.892 1.00 74.31 178 GLY A O 1
ATOM 1268 N N . ALA A 1 179 ? -9.837 -7.152 11.111 1.00 73.38 179 ALA A N 1
ATOM 1269 C CA . ALA A 1 179 ? -11.028 -6.749 11.859 1.00 73.38 179 ALA A CA 1
ATOM 1270 C C . ALA A 1 179 ? -11.781 -7.944 12.484 1.00 73.38 179 ALA A C 1
ATOM 1272 O O . ALA A 1 179 ? -12.267 -7.856 13.617 1.00 73.38 179 ALA A O 1
ATOM 1273 N N . GLN A 1 180 ? -11.851 -9.078 11.782 1.00 76.06 180 GLN A N 1
ATOM 1274 C CA . GLN A 1 180 ? -12.499 -10.297 12.283 1.00 76.06 180 GLN A CA 1
ATOM 1275 C C . GLN A 1 180 ? -11.703 -10.976 13.408 1.00 76.06 180 GLN A C 1
ATOM 1277 O O . GLN A 1 180 ? -12.283 -11.462 14.377 1.00 76.06 180 GLN A O 1
ATOM 1282 N N . PHE A 1 181 ? -10.371 -10.990 13.327 1.00 71.94 181 PHE A N 1
ATOM 1283 C CA . PHE A 1 181 ? -9.539 -11.525 14.409 1.00 71.94 181 PHE A CA 1
ATOM 1284 C C . PHE A 1 181 ? -9.558 -10.624 15.648 1.00 71.94 181 PHE A C 1
ATOM 1286 O O . PHE A 1 181 ? -9.692 -11.130 16.761 1.00 71.94 181 PHE A O 1
ATOM 1293 N N . GLY A 1 182 ? -9.496 -9.301 15.465 1.00 63.28 182 GLY A N 1
ATOM 1294 C CA . GLY A 1 182 ? -9.561 -8.344 16.571 1.00 63.28 182 GLY A CA 1
A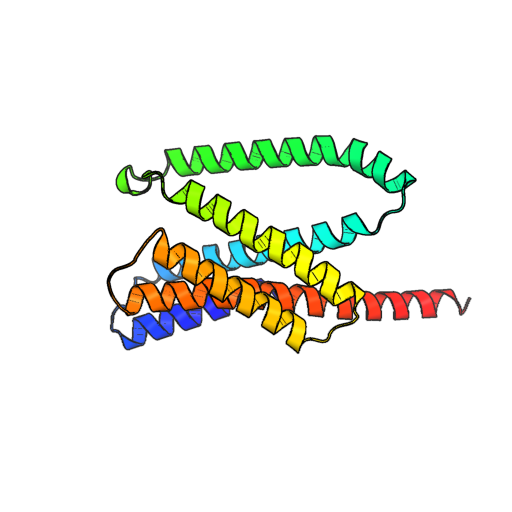TOM 1295 C C . GLY A 1 182 ? -10.884 -8.399 17.340 1.00 63.28 182 GLY A C 1
ATOM 1296 O O . GLY A 1 182 ? -10.878 -8.373 18.567 1.00 63.28 182 GLY A O 1
ATOM 1297 N N . SER A 1 183 ? -12.015 -8.546 16.642 1.00 64.69 183 SER A N 1
ATOM 1298 C CA . SER A 1 183 ? -13.330 -8.688 17.290 1.00 64.69 183 SER A CA 1
ATOM 1299 C C . SER A 1 183 ? -13.469 -9.998 18.071 1.00 64.69 183 SER A C 1
ATOM 1301 O O . SER A 1 183 ? -13.972 -9.978 19.192 1.00 64.69 183 SER A O 1
ATOM 1303 N N . LYS A 1 184 ? -12.961 -11.123 17.547 1.00 63.91 184 LYS A N 1
ATOM 1304 C CA . LYS A 1 184 ? -12.956 -12.411 18.266 1.00 63.91 184 LYS A CA 1
ATOM 1305 C C . LYS A 1 184 ? -12.059 -12.408 19.506 1.00 63.91 184 LYS A C 1
ATOM 1307 O O . LYS A 1 184 ? -12.428 -12.994 20.520 1.00 63.91 184 LYS A O 1
ATOM 1312 N N . LEU A 1 185 ? -10.891 -11.768 19.433 1.00 60.50 185 LEU A N 1
ATOM 1313 C CA . LEU A 1 185 ? -9.986 -11.622 20.578 1.00 60.50 185 LEU A CA 1
ATOM 1314 C C . LEU A 1 185 ? -10.561 -10.672 21.636 1.00 60.50 185 LEU A C 1
ATOM 1316 O O . LEU A 1 185 ? -10.521 -11.002 22.815 1.00 60.50 185 LEU A O 1
ATOM 1320 N N . GLY A 1 186 ? -11.156 -9.549 21.222 1.00 57.97 186 GLY A N 1
ATOM 1321 C CA . GLY A 1 186 ? -11.845 -8.629 22.130 1.00 57.97 186 GLY A CA 1
ATOM 1322 C C . GLY A 1 186 ? -13.043 -9.272 22.833 1.00 57.97 186 GLY A C 1
ATOM 1323 O O . GLY A 1 186 ? -13.193 -9.114 24.038 1.00 57.97 186 GLY A O 1
ATOM 1324 N N . ALA A 1 187 ? -13.845 -10.066 22.114 1.00 59.00 187 ALA A N 1
ATOM 1325 C CA . ALA A 1 187 ? -14.956 -10.817 22.701 1.00 59.00 187 ALA A CA 1
ATOM 1326 C C . ALA A 1 187 ? -14.484 -11.884 23.707 1.00 59.00 187 ALA A C 1
ATOM 1328 O O . ALA A 1 187 ? -15.105 -12.059 24.749 1.00 59.00 187 ALA A O 1
ATOM 1329 N N . ARG A 1 188 ? -13.359 -12.564 23.434 1.00 57.81 188 ARG A N 1
ATOM 1330 C CA . ARG A 1 188 ? -12.741 -13.506 24.386 1.00 57.81 188 ARG A CA 1
ATOM 1331 C C . ARG A 1 188 ? -12.158 -12.814 25.618 1.00 57.81 188 ARG A C 1
ATOM 1333 O O . ARG A 1 188 ? -12.269 -13.360 26.703 1.00 57.81 188 ARG A O 1
ATOM 1340 N N . ALA A 1 189 ? -11.549 -11.640 25.464 1.00 55.16 189 ALA A N 1
ATOM 1341 C CA . ALA A 1 189 ? -11.003 -10.879 26.587 1.00 55.16 189 ALA A CA 1
ATOM 1342 C C . ALA A 1 189 ? -12.106 -10.259 27.465 1.00 55.16 189 ALA A C 1
ATOM 1344 O O . ALA A 1 189 ? -11.974 -10.259 28.682 1.00 55.16 189 ALA A O 1
ATOM 1345 N N . GLY A 1 190 ? -13.204 -9.785 26.862 1.00 50.44 190 GLY A N 1
ATOM 1346 C CA . GLY A 1 190 ? -14.378 -9.294 27.593 1.00 50.44 190 GLY A CA 1
ATOM 1347 C C . GLY A 1 190 ? -15.106 -10.400 28.360 1.00 50.44 190 GLY A C 1
ATOM 1348 O O . GLY A 1 190 ? -15.455 -10.199 29.512 1.00 50.44 190 GLY A O 1
ATOM 1349 N N . GLY A 1 191 ? -15.232 -11.597 27.775 1.00 52.16 191 GLY A N 1
ATOM 1350 C CA . GLY A 1 191 ? -15.824 -12.750 28.466 1.00 52.16 191 GLY A CA 1
ATOM 1351 C C . GLY A 1 191 ? -15.007 -13.275 29.654 1.00 52.16 191 GLY A C 1
ATOM 1352 O O . GLY A 1 191 ? -15.571 -13.916 30.522 1.00 52.16 191 GLY A O 1
ATOM 1353 N N . ILE A 1 192 ? -13.701 -12.991 29.723 1.00 53.75 192 ILE A N 1
ATOM 1354 C CA . ILE A 1 192 ? -12.862 -13.317 30.894 1.00 53.75 192 ILE A CA 1
ATOM 1355 C C . ILE A 1 192 ? -13.006 -12.251 31.998 1.00 53.75 192 ILE A C 1
ATOM 1357 O O . ILE A 1 192 ? -12.728 -12.534 33.158 1.00 53.75 192 ILE A O 1
ATOM 1361 N N . ALA A 1 193 ? -13.427 -11.029 31.656 1.00 52.66 193 ALA A N 1
ATOM 1362 C CA . ALA A 1 193 ? -13.565 -9.926 32.607 1.00 52.66 193 ALA A CA 1
ATOM 1363 C C . ALA A 1 193 ? -14.923 -9.896 33.334 1.00 52.66 193 ALA A C 1
ATOM 1365 O O . ALA A 1 193 ? -14.992 -9.309 34.407 1.00 52.66 193 ALA A O 1
ATOM 1366 N N . ASP A 1 194 ? -15.967 -10.522 32.777 1.00 51.06 194 ASP A N 1
ATOM 1367 C CA . ASP A 1 194 ? -17.307 -10.612 33.393 1.00 51.06 194 ASP A CA 1
ATOM 1368 C C . ASP A 1 194 ? -17.478 -11.821 34.344 1.00 51.06 194 ASP A C 1
ATOM 1370 O O . ASP A 1 194 ? -18.489 -11.913 35.036 1.00 51.06 194 ASP A O 1
ATOM 1374 N N . ASP A 1 195 ? -16.497 -12.729 34.412 1.00 51.03 195 ASP A N 1
ATOM 1375 C CA . ASP A 1 195 ? -16.522 -13.941 35.256 1.00 51.03 195 ASP A CA 1
ATOM 1376 C C . ASP A 1 195 ? -15.796 -13.767 36.616 1.00 51.03 195 ASP A C 1
ATOM 1378 O O . ASP A 1 195 ? -15.451 -14.763 37.259 1.00 51.03 195 ASP A O 1
ATOM 1382 N N . ASN A 1 196 ? -15.539 -12.530 37.072 1.00 44.41 196 ASN A N 1
ATOM 1383 C CA . ASN A 1 196 ? -14.825 -12.258 38.333 1.00 44.41 196 ASN A CA 1
ATOM 1384 C C . ASN A 1 196 ? -15.525 -11.230 39.232 1.00 44.41 196 ASN A C 1
ATOM 1386 O O . ASN A 1 196 ? -15.683 -10.070 38.791 1.00 44.41 196 ASN A O 1
#

Sequence (196 aa):
MGVLLGVAVELLVLLALGMAGKLPPLLTILADTAQKVTWSTLVCAALAAAQTLVRVQALGMAAAGLLGAPIALLLARSVHKAVNAALDAAPAAAQTATPWVLAGLKGVEYALLGLLLIRLAKRARGLGAHAAAGAGLGLAFFGVLTWLMPLDGVQPQLLRAINEVLHPMGCALVIYFGAQFGSKLGARAGGIADDN

Radius of gyration: 19.64 Å; Cα contacts (8 Å, |Δi|>4): 123; chains: 1; bounding box: 43×36×64 Å

Organism: NCBI:txid2572684

Mean predicted aligned error: 11.18 Å

Nearest PDB structures (foldseek):
  5edl-assembly1_A  TM=4.957E-01  e=5.486E+00  Bacillus subtilis

Foldseek 3Di:
DLQVLLVVLLVVLQVLCVVVVNHDDPVVSVVSSVVSSVVSVVLLVVLLVVVVQVPDDPVSVVVCCVVVVVVVVVVVVVVVVVVVVVLVVDDPVVNPPPPVVVVVLVVVLSVVLSVLLSVCVVVVHDLVSLLCSLQVSLVVSLVVCCVVPPDPDDSVSVSSSSSSRSSSSVSSNVSRVVVVVVVVVVVVVVVVVVVD

pLDDT: mean 73.97, std 10.44, range [44.41, 91.38]